Protein AF-A0A5N5ZFR2-F1 (afdb_monomer_lite)

Radius of gyration: 25.5 Å; chains: 1; bounding box: 55×100×49 Å

Structure (mmCIF, N/CA/C/O backbone):
data_AF-A0A5N5ZFR2-F1
#
_entry.id   AF-A0A5N5ZFR2-F1
#
loop_
_atom_site.group_PDB
_atom_site.id
_atom_site.type_symbol
_atom_site.label_atom_id
_atom_site.label_alt_id
_atom_site.label_comp_id
_atom_site.label_asym_id
_atom_site.label_entity_id
_atom_site.label_seq_id
_atom_site.pdbx_PDB_ins_code
_atom_site.Cartn_x
_atom_site.Cartn_y
_atom_site.Cartn_z
_atom_site.occupancy
_atom_site.B_iso_or_equiv
_atom_site.auth_seq_id
_atom_site.auth_comp_id
_atom_site.auth_asym_id
_atom_site.auth_atom_id
_atom_site.pdbx_PDB_model_num
ATOM 1 N N . MET A 1 1 ? -30.807 81.721 33.654 1.00 39.75 1 MET A N 1
ATOM 2 C CA . MET A 1 1 ? -31.546 81.917 32.389 1.00 39.75 1 MET A CA 1
ATOM 3 C C . MET A 1 1 ? -31.704 80.556 31.728 1.00 39.75 1 MET A C 1
ATOM 5 O O . MET A 1 1 ? -30.684 79.922 31.527 1.00 39.75 1 MET A O 1
ATOM 9 N N . LYS A 1 2 ? -32.961 80.138 31.502 1.00 41.59 2 LYS A N 1
ATOM 10 C CA . LYS A 1 2 ? -33.479 79.081 30.596 1.00 41.59 2 LYS A CA 1
ATOM 11 C C . LYS A 1 2 ? -32.685 77.757 30.523 1.00 41.59 2 LYS A C 1
ATOM 13 O O . LYS A 1 2 ? -31.594 77.710 29.984 1.00 41.59 2 LYS A O 1
ATOM 18 N N . GLN A 1 3 ? -33.162 76.686 31.163 1.00 38.97 3 GLN A N 1
ATOM 19 C CA . GLN A 1 3 ? -34.088 75.691 30.576 1.00 38.97 3 GLN A CA 1
ATOM 20 C C . GLN A 1 3 ? -33.637 75.146 29.209 1.00 38.97 3 GLN A C 1
ATOM 22 O O . GLN A 1 3 ? -33.788 75.841 28.211 1.00 38.97 3 GLN A O 1
ATOM 27 N N . LEU A 1 4 ? -33.214 73.875 29.172 1.00 39.84 4 LEU A N 1
ATOM 28 C CA . LEU A 1 4 ? -33.921 72.804 28.449 1.00 39.84 4 LEU A CA 1
ATOM 29 C C . LEU A 1 4 ? -33.392 71.411 28.865 1.00 39.84 4 LEU A C 1
ATOM 31 O O . LEU A 1 4 ? -32.247 71.040 28.641 1.00 39.84 4 LEU A O 1
ATOM 35 N N . ILE A 1 5 ? -34.292 70.708 29.546 1.00 40.72 5 ILE A N 1
ATOM 36 C CA . ILE A 1 5 ? -34.422 69.284 29.914 1.00 40.72 5 ILE A CA 1
ATOM 37 C C . ILE A 1 5 ? -35.219 68.620 28.750 1.00 40.72 5 ILE A C 1
ATOM 39 O O . ILE A 1 5 ? -35.929 69.375 28.079 1.00 40.72 5 ILE A O 1
ATOM 43 N N . PRO A 1 6 ? -35.328 67.285 28.544 1.00 46.06 6 PRO A N 1
ATOM 44 C CA . PRO A 1 6 ? -34.450 66.126 28.779 1.00 46.06 6 PRO A CA 1
ATOM 45 C C . PRO A 1 6 ? -34.445 65.121 27.583 1.00 46.06 6 PRO A C 1
ATOM 47 O O . PRO A 1 6 ? -35.040 65.359 26.541 1.00 46.06 6 PRO A O 1
ATOM 50 N N . PHE A 1 7 ? -33.816 63.957 27.805 1.00 37.16 7 PHE A N 1
ATOM 51 C CA . PHE A 1 7 ? -34.250 62.605 27.397 1.00 37.16 7 PHE A CA 1
ATOM 52 C C . PHE A 1 7 ? -35.015 62.434 26.070 1.00 37.16 7 PHE A C 1
ATOM 54 O O . PHE A 1 7 ? -36.220 62.661 25.993 1.00 37.16 7 PHE A O 1
ATOM 61 N N . LEU A 1 8 ? -34.367 61.754 25.123 1.00 39.09 8 LEU A N 1
ATOM 62 C CA . LEU A 1 8 ? -35.038 60.697 24.370 1.00 39.09 8 LEU A CA 1
ATOM 63 C C . LEU A 1 8 ? -34.083 59.509 24.216 1.00 39.09 8 LEU A C 1
ATOM 65 O O . LEU A 1 8 ? -33.198 59.481 23.367 1.00 39.09 8 LEU A O 1
ATOM 69 N N . VAL A 1 9 ? -34.263 58.542 25.112 1.00 35.06 9 VAL A N 1
ATOM 70 C CA . VAL A 1 9 ? -33.804 57.164 24.951 1.00 35.06 9 VAL A CA 1
ATOM 71 C C . VAL A 1 9 ? -34.711 56.539 23.896 1.00 35.06 9 VAL A C 1
ATOM 73 O O . VAL A 1 9 ? -35.906 56.384 24.141 1.00 35.06 9 VAL A O 1
ATOM 76 N N . LEU A 1 10 ? -34.162 56.194 22.731 1.00 42.59 10 LEU A N 1
ATOM 77 C CA . LEU A 1 10 ? -34.839 55.329 21.770 1.00 42.59 10 LEU A CA 1
ATOM 78 C C . LEU A 1 10 ? -34.106 53.986 21.735 1.00 42.59 10 LEU A C 1
ATOM 80 O O . LEU A 1 10 ? -33.015 53.856 21.183 1.00 42.59 10 LEU A O 1
ATOM 84 N N . LEU A 1 11 ? -34.725 53.005 22.388 1.00 37.41 11 LEU A N 1
ATOM 85 C CA . LEU A 1 11 ? -34.444 51.587 22.236 1.00 37.41 11 LEU A CA 1
ATOM 86 C C . LEU A 1 11 ? -34.668 51.181 20.774 1.00 37.41 11 LEU A C 1
ATOM 88 O O . LEU A 1 11 ? -35.798 51.240 20.294 1.00 37.41 11 LEU A O 1
ATOM 92 N N . PHE A 1 12 ? -33.626 50.691 20.103 1.00 38.62 12 PHE A N 1
ATOM 93 C CA . PHE A 1 12 ? -33.808 49.764 18.990 1.00 38.62 12 PHE A CA 1
ATOM 94 C C . PHE A 1 12 ? -33.751 48.341 19.540 1.00 38.62 12 PHE A C 1
ATOM 96 O O . PHE A 1 12 ? -32.690 47.783 19.816 1.00 38.62 12 PHE A O 1
ATOM 103 N N . LEU A 1 13 ? -34.943 47.794 19.755 1.00 36.00 13 LEU A N 1
ATOM 104 C CA . LEU A 1 13 ? -35.181 46.379 19.971 1.00 36.00 13 LEU A CA 1
ATOM 105 C C . LEU A 1 13 ? -35.129 45.650 18.620 1.00 36.00 13 LEU A C 1
ATOM 107 O O . LEU A 1 13 ? -35.835 46.018 17.691 1.00 36.00 13 LEU A O 1
ATOM 111 N N . ILE A 1 14 ? -34.334 44.579 18.599 1.00 34.97 14 ILE A N 1
ATOM 112 C CA . ILE A 1 14 ? -34.651 43.265 18.021 1.00 34.97 14 ILE A CA 1
ATOM 113 C C . ILE A 1 14 ? -34.935 43.225 16.509 1.00 34.97 14 ILE A C 1
ATOM 115 O O . ILE A 1 14 ? -36.042 43.475 16.051 1.00 34.97 14 ILE A O 1
ATOM 119 N N . SER A 1 15 ? -33.982 42.657 15.768 1.00 36.31 15 SER A N 1
ATOM 120 C CA . SER A 1 15 ? -34.280 41.446 14.994 1.00 36.31 15 SER A CA 1
ATOM 121 C C . SER A 1 15 ? -33.019 40.591 14.873 1.00 36.31 15 SER A C 1
ATOM 123 O O . SER A 1 15 ? -32.127 40.857 14.073 1.00 36.31 15 SER A O 1
ATOM 125 N N . CYS A 1 16 ? -32.930 39.581 15.740 1.00 33.75 16 CYS A N 1
ATOM 126 C CA . CYS A 1 16 ? -32.126 38.392 15.493 1.00 33.75 16 CYS A CA 1
ATOM 127 C C . CYS A 1 16 ? -32.842 37.593 14.404 1.00 33.75 16 CYS A C 1
ATOM 129 O O . CYS A 1 16 ? -33.776 36.846 14.702 1.00 33.75 16 CYS A O 1
ATOM 131 N N . GLU A 1 17 ? -32.414 37.732 13.154 1.00 37.69 17 GLU A N 1
ATOM 132 C CA . GLU A 1 17 ? -32.786 36.764 12.131 1.00 37.69 17 GLU A CA 1
ATOM 133 C C . GLU A 1 17 ? -31.946 35.498 12.316 1.00 37.69 17 GLU A C 1
ATOM 135 O O . GLU A 1 17 ? -30.781 35.384 11.940 1.00 37.69 17 GLU A O 1
ATOM 140 N N . ASN A 1 18 ? -32.592 34.551 12.992 1.00 36.59 18 ASN A N 1
ATOM 141 C CA . ASN A 1 18 ? -32.222 33.154 13.113 1.00 36.59 18 ASN A CA 1
ATOM 142 C C . ASN A 1 18 ? -32.114 32.495 11.728 1.00 36.59 18 ASN A C 1
ATOM 144 O O . ASN A 1 18 ? -33.063 31.862 11.268 1.00 36.59 18 ASN A O 1
ATOM 148 N N . THR A 1 19 ? -30.937 32.490 11.109 1.00 38.38 19 THR A N 1
ATOM 149 C CA . THR A 1 19 ? -30.573 31.381 10.215 1.00 38.38 19 THR A CA 1
ATOM 150 C C . THR A 1 19 ? -30.066 30.218 11.057 1.00 38.38 19 THR A C 1
ATOM 152 O O . THR A 1 19 ? -28.867 29.966 11.171 1.00 38.38 19 THR A O 1
ATOM 155 N N . LYS A 1 20 ? -31.014 29.484 11.653 1.00 36.62 20 LYS A N 1
ATOM 156 C CA . LYS A 1 20 ? -30.802 28.085 12.028 1.00 36.62 20 LYS A CA 1
ATOM 157 C C . LYS A 1 20 ? -30.572 27.311 10.730 1.00 36.62 20 LYS A C 1
ATOM 159 O O . LYS A 1 20 ? -31.523 26.883 10.088 1.00 36.62 20 LYS A O 1
ATOM 164 N N . LYS A 1 21 ? -29.312 27.150 10.322 1.00 39.41 21 LYS A N 1
ATOM 165 C CA . LYS A 1 21 ? -28.960 26.038 9.439 1.00 39.41 21 LYS A CA 1
ATOM 166 C C . LYS A 1 21 ? -29.181 24.775 10.253 1.00 39.41 21 LYS A C 1
ATOM 168 O O . LYS A 1 21 ? -28.517 24.564 11.265 1.00 39.41 21 LYS A O 1
ATOM 173 N N . GLU A 1 22 ? -30.175 24.005 9.836 1.00 36.38 22 GLU A N 1
ATOM 174 C CA . GLU A 1 22 ? -30.432 22.657 10.310 1.00 36.38 22 GLU A CA 1
ATOM 175 C C . GLU A 1 22 ? -29.122 21.870 10.261 1.00 36.38 22 GLU A C 1
ATOM 177 O O . GLU A 1 22 ? -28.617 21.506 9.198 1.00 36.38 22 GLU A O 1
ATOM 182 N N . ALA A 1 23 ? -28.549 21.634 11.439 1.00 35.41 23 ALA A N 1
ATOM 183 C CA .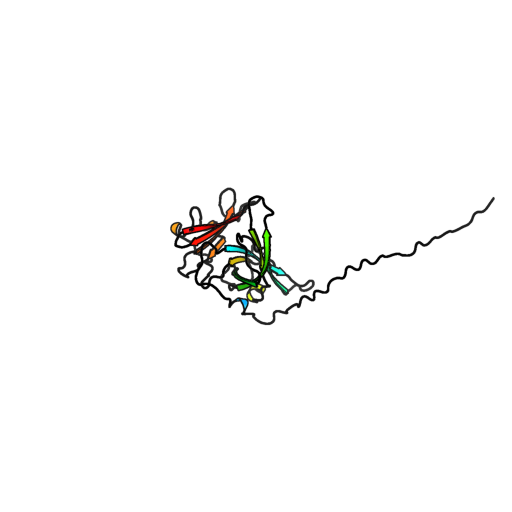 ALA A 1 23 ? -27.624 20.543 11.629 1.00 35.41 23 ALA A CA 1
ATOM 184 C C . ALA A 1 23 ? -28.429 19.275 11.346 1.00 35.41 23 ALA A C 1
ATOM 186 O O . ALA A 1 23 ? -29.216 18.817 12.176 1.00 35.41 23 ALA A O 1
ATOM 187 N N . SER A 1 24 ? -28.290 18.758 10.127 1.00 36.81 24 SER A N 1
ATOM 188 C CA . SER A 1 24 ? -28.689 17.403 9.787 1.00 36.81 24 SER A CA 1
ATOM 189 C C . SER A 1 24 ? -28.050 16.486 10.825 1.00 36.81 24 SER A C 1
ATOM 191 O O . SER A 1 24 ? -26.845 16.235 10.774 1.00 36.81 24 SER A O 1
ATOM 193 N N . ASN A 1 25 ? -28.863 16.008 11.768 1.00 36.66 25 ASN A N 1
ATOM 194 C CA . ASN A 1 25 ? -28.533 14.937 12.695 1.00 36.66 25 ASN A CA 1
ATOM 195 C C . ASN A 1 25 ? -28.280 13.662 11.885 1.00 36.66 25 ASN A C 1
ATOM 197 O O . ASN A 1 25 ? -29.118 12.764 11.812 1.00 36.66 25 ASN A O 1
ATOM 201 N N . ARG A 1 26 ? -27.105 13.573 11.258 1.00 35.81 26 ARG A N 1
ATOM 202 C CA . ARG A 1 26 ? -26.544 12.300 10.839 1.00 35.81 26 ARG A CA 1
ATOM 203 C C . ARG A 1 26 ? -26.062 11.654 12.125 1.00 35.81 26 ARG A C 1
ATOM 205 O O . ARG A 1 26 ? -24.969 11.927 12.607 1.00 35.81 26 ARG A O 1
ATOM 212 N N . LYS A 1 27 ? -26.945 10.859 12.721 1.00 29.27 27 LYS A N 1
ATOM 213 C CA . LYS A 1 27 ? -26.597 9.901 13.759 1.00 29.27 27 LYS A CA 1
ATOM 214 C C . LYS A 1 27 ? -25.566 8.960 13.127 1.00 29.27 27 LYS A C 1
ATOM 216 O O . LYS A 1 27 ? -25.941 8.028 12.425 1.00 29.27 27 LYS A O 1
ATOM 221 N N . LEU A 1 28 ? -24.278 9.282 13.264 1.00 36.62 28 LEU A N 1
ATOM 222 C CA . LEU A 1 28 ? -23.225 8.296 13.072 1.00 36.62 28 LEU A CA 1
ATOM 223 C C . LEU A 1 28 ? -23.478 7.258 14.157 1.00 36.62 28 LEU A C 1
ATOM 225 O O . LEU A 1 28 ? -23.408 7.563 15.346 1.00 36.62 28 LEU A O 1
ATOM 229 N N . GLU A 1 29 ? -23.884 6.064 13.749 1.00 38.03 29 GLU A N 1
ATOM 230 C CA . GLU A 1 29 ? -23.890 4.924 14.647 1.00 38.03 29 GLU A CA 1
ATOM 231 C C . GLU A 1 29 ? -22.440 4.656 15.038 1.00 38.03 29 GLU A C 1
ATOM 233 O O . GLU A 1 29 ? -21.654 4.099 14.275 1.00 38.03 29 GLU A O 1
ATOM 238 N N . THR A 1 30 ? -22.068 5.131 16.225 1.00 42.00 30 THR A N 1
ATOM 239 C CA . THR A 1 30 ? -20.811 4.798 16.881 1.00 42.00 30 THR A CA 1
ATOM 240 C C . THR A 1 30 ? -20.881 3.324 17.277 1.00 42.00 30 THR A C 1
ATOM 242 O O . THR A 1 30 ? -21.275 2.978 18.393 1.00 42.00 30 THR A O 1
ATOM 245 N N . GLU A 1 31 ? -20.562 2.427 16.342 1.00 47.94 31 GLU A N 1
ATOM 246 C CA . GLU A 1 31 ? -20.362 1.013 16.647 1.00 47.94 31 GLU A CA 1
ATOM 247 C C . GLU A 1 31 ? -19.190 0.899 17.625 1.00 47.94 31 GLU A C 1
ATOM 249 O O . GLU A 1 31 ? -18.020 1.053 17.280 1.00 47.94 31 GLU A O 1
ATOM 254 N N . THR A 1 32 ? -19.512 0.647 18.892 1.00 42.31 32 THR A N 1
ATOM 255 C CA . THR A 1 32 ? -18.510 0.338 19.908 1.00 42.31 32 THR A CA 1
ATOM 256 C C . THR A 1 32 ? -17.904 -1.023 19.564 1.00 42.31 32 THR A C 1
ATOM 258 O O . THR A 1 32 ? -18.557 -2.052 19.737 1.00 42.31 32 THR A O 1
ATOM 261 N N . ILE A 1 33 ? -16.663 -1.038 19.072 1.00 49.84 33 ILE A N 1
ATOM 262 C CA . ILE A 1 33 ? -15.940 -2.253 18.665 1.00 49.84 33 ILE A CA 1
ATOM 263 C C . ILE A 1 33 ? -15.657 -3.119 19.909 1.00 49.84 33 ILE A C 1
ATOM 265 O O . ILE A 1 33 ? -14.622 -2.993 20.562 1.00 49.84 33 ILE A O 1
ATOM 269 N N . LYS A 1 34 ? -16.603 -3.990 20.286 1.00 45.31 34 LYS A N 1
ATOM 270 C CA . LYS A 1 34 ? -16.444 -4.979 21.373 1.00 45.31 34 LYS A CA 1
ATOM 271 C C . LYS A 1 34 ? -16.146 -6.396 20.879 1.00 45.31 34 LYS A C 1
ATOM 273 O O . LYS A 1 34 ? -15.799 -7.251 21.691 1.00 45.31 34 LYS A O 1
ATOM 278 N N . THR A 1 35 ? -16.197 -6.636 19.574 1.00 41.31 35 THR A N 1
ATOM 279 C CA . THR A 1 35 ? -15.999 -7.958 18.967 1.00 41.31 35 THR A CA 1
ATOM 280 C C . THR A 1 35 ? -14.810 -7.907 18.011 1.00 41.31 35 THR A C 1
ATOM 282 O O . THR A 1 35 ? -14.639 -6.920 17.300 1.00 41.31 35 THR A O 1
ATOM 285 N N . ILE A 1 36 ? -13.961 -8.941 18.011 1.00 51.78 36 ILE A N 1
ATOM 286 C CA . ILE A 1 36 ? -12.897 -9.089 17.007 1.00 51.78 36 ILE A CA 1
ATOM 287 C C . ILE A 1 36 ? -13.599 -9.380 15.682 1.00 51.78 36 ILE A C 1
ATOM 289 O O . ILE A 1 36 ? -14.073 -10.493 15.470 1.00 51.78 36 ILE A O 1
ATOM 293 N N . ASP A 1 37 ? -13.724 -8.364 14.835 1.00 58.16 37 ASP A N 1
ATOM 294 C CA . ASP A 1 37 ? -14.302 -8.518 13.508 1.00 58.16 37 ASP A CA 1
ATOM 295 C C . ASP A 1 37 ? -13.280 -9.194 12.582 1.00 58.16 37 ASP A C 1
ATOM 297 O O . ASP A 1 37 ? -12.266 -8.601 12.204 1.00 58.16 37 ASP A O 1
ATOM 301 N N . THR A 1 38 ? -13.521 -10.469 12.275 1.00 63.88 38 THR A N 1
ATOM 302 C CA . THR A 1 38 ? -12.713 -11.282 11.354 1.00 63.88 38 THR A CA 1
ATOM 303 C C . THR A 1 38 ? -13.232 -11.230 9.916 1.00 63.88 38 THR A C 1
ATOM 305 O O . THR A 1 38 ? -12.660 -11.871 9.035 1.00 63.88 38 THR A O 1
ATOM 308 N N . THR A 1 39 ? -14.307 -10.486 9.635 1.00 75.44 39 THR A N 1
ATOM 309 C CA . THR A 1 39 ? -14.859 -10.400 8.273 1.00 75.44 39 THR A CA 1
ATOM 310 C C . THR A 1 39 ? -13.882 -9.709 7.330 1.00 75.44 39 THR A C 1
ATOM 312 O O . THR A 1 39 ? -13.666 -10.173 6.217 1.00 75.44 39 THR A O 1
ATOM 315 N N . GLN A 1 40 ? -13.173 -8.690 7.821 1.00 85.25 40 GLN A N 1
ATOM 316 C CA . GLN A 1 40 ? -12.172 -7.962 7.042 1.00 85.25 40 GLN A CA 1
ATOM 317 C C . GLN A 1 40 ? -10.914 -8.786 6.741 1.00 85.25 40 GLN A C 1
ATOM 319 O O . GLN A 1 40 ? -10.131 -8.375 5.903 1.00 85.25 40 GLN A O 1
ATOM 324 N N . THR A 1 41 ? -10.697 -9.946 7.367 1.00 85.62 41 THR A N 1
ATOM 325 C CA . THR A 1 41 ? -9.575 -10.841 7.016 1.00 85.62 41 THR A CA 1
ATOM 326 C C . THR A 1 41 ? -9.981 -11.965 6.062 1.00 85.62 41 THR A C 1
ATOM 328 O O . THR A 1 41 ? -9.140 -12.775 5.697 1.00 85.62 41 THR A O 1
ATOM 331 N N . ASN A 1 42 ? -11.260 -12.047 5.680 1.00 86.44 42 ASN A N 1
ATOM 332 C CA . ASN A 1 42 ? -11.795 -13.079 4.794 1.00 86.44 42 ASN A CA 1
ATOM 333 C C . ASN A 1 42 ? -12.563 -12.411 3.648 1.00 86.44 42 ASN A C 1
ATOM 335 O O . ASN A 1 42 ? -13.765 -12.169 3.748 1.00 86.44 42 ASN A O 1
ATOM 339 N N . PHE A 1 43 ? -11.863 -12.098 2.562 1.00 88.25 43 PHE A N 1
ATOM 340 C CA . PHE A 1 43 ? -12.420 -11.411 1.399 1.00 88.25 43 PHE A CA 1
ATOM 341 C C . PHE A 1 43 ? -12.126 -12.179 0.111 1.00 88.25 43 PHE A C 1
ATOM 343 O O . PHE A 1 43 ? -11.189 -12.971 0.045 1.00 88.25 43 PHE A O 1
ATOM 350 N N . ALA A 1 44 ? -12.951 -11.948 -0.912 1.00 84.69 44 ALA A N 1
ATOM 351 C CA . ALA A 1 44 ? -12.728 -12.528 -2.227 1.00 84.69 44 ALA A CA 1
ATOM 352 C C . ALA A 1 44 ? -11.464 -11.930 -2.854 1.00 84.69 44 ALA A C 1
ATOM 354 O O . ALA A 1 44 ? -11.293 -10.710 -2.875 1.00 84.69 44 ALA A O 1
ATOM 355 N N . ALA A 1 45 ? -10.611 -12.797 -3.381 1.00 87.56 45 ALA A N 1
ATOM 356 C CA . ALA A 1 45 ? -9.381 -12.428 -4.054 1.00 87.56 45 ALA A CA 1
ATOM 357 C C . ALA A 1 45 ? -9.203 -13.278 -5.316 1.00 87.56 45 ALA A C 1
ATOM 359 O O . ALA A 1 45 ? -9.856 -14.308 -5.492 1.00 87.56 45 ALA A O 1
ATOM 360 N N . THR A 1 46 ? -8.355 -12.808 -6.222 1.00 86.81 46 THR A N 1
ATOM 361 C CA . THR A 1 46 ? -8.050 -13.487 -7.482 1.00 86.81 46 THR A CA 1
ATOM 362 C C . THR A 1 46 ? -6.693 -14.180 -7.399 1.00 86.81 46 THR A C 1
ATOM 364 O O . THR A 1 46 ? -5.790 -13.715 -6.709 1.00 86.81 46 THR A O 1
ATOM 367 N N . ASN A 1 47 ? -6.530 -15.281 -8.132 1.00 84.56 47 ASN A N 1
ATOM 368 C CA . ASN A 1 47 ? -5.263 -16.021 -8.205 1.00 84.56 47 ASN A CA 1
ATOM 369 C C . ASN A 1 47 ? -4.273 -15.439 -9.226 1.00 84.56 47 ASN A C 1
ATOM 371 O O . ASN A 1 47 ? -3.282 -16.077 -9.564 1.00 84.56 47 ASN A O 1
ATOM 375 N N . THR A 1 48 ? -4.565 -14.266 -9.786 1.00 88.75 48 THR A N 1
ATOM 376 C CA . THR A 1 48 ? -3.797 -13.691 -10.891 1.00 88.75 48 THR A CA 1
ATOM 377 C C . THR A 1 48 ? -3.710 -12.186 -10.741 1.00 88.75 48 THR A C 1
ATOM 379 O O . THR A 1 48 ? -4.717 -11.538 -10.466 1.00 88.75 48 THR A O 1
ATOM 382 N N . TRP A 1 49 ? -2.554 -11.623 -11.052 1.00 94.44 49 TRP A N 1
ATOM 383 C CA . TRP A 1 49 ? -2.377 -10.195 -11.279 1.00 94.44 49 TRP A CA 1
ATOM 384 C C . TRP A 1 49 ? -1.950 -9.965 -12.732 1.00 94.44 49 TRP A C 1
ATOM 386 O O . TRP A 1 49 ? -1.544 -10.887 -13.438 1.00 94.44 49 TRP A O 1
ATOM 396 N N . ASN A 1 50 ? -2.109 -8.742 -13.225 1.00 94.25 50 ASN A N 1
ATOM 397 C CA . ASN A 1 50 ? -1.716 -8.377 -14.586 1.00 94.25 50 ASN A CA 1
ATOM 398 C C . ASN A 1 50 ? -1.488 -6.860 -14.675 1.00 94.25 50 ASN A C 1
ATOM 400 O O . ASN A 1 50 ? -1.625 -6.151 -13.687 1.00 94.25 50 ASN A O 1
ATOM 404 N N . ALA A 1 51 ? -1.217 -6.322 -15.866 1.00 91.25 51 ALA A N 1
ATOM 405 C CA . ALA A 1 51 ? -0.991 -4.882 -16.069 1.00 91.25 51 ALA A CA 1
ATOM 406 C C . ALA A 1 51 ? -2.200 -3.966 -15.724 1.00 91.25 51 ALA A C 1
ATOM 408 O O . ALA A 1 51 ? -2.124 -2.738 -15.838 1.00 91.25 51 ALA A O 1
ATOM 409 N N . SER A 1 52 ? -3.355 -4.532 -15.360 1.00 91.50 52 SER A N 1
ATOM 410 C CA . SER A 1 52 ? -4.492 -3.802 -14.789 1.00 91.50 52 SER A CA 1
ATOM 411 C C . SER A 1 52 ? -4.514 -3.738 -13.271 1.00 91.50 52 SER A C 1
ATOM 413 O O . SER A 1 52 ? -5.193 -2.858 -12.746 1.00 91.50 52 SER A O 1
ATOM 415 N N . THR A 1 53 ? -3.720 -4.565 -12.593 1.00 94.38 53 THR A N 1
ATOM 416 C CA . THR A 1 53 ? -3.486 -4.443 -11.159 1.00 94.38 53 THR A CA 1
ATOM 417 C C . THR A 1 53 ? -2.849 -3.089 -10.866 1.00 94.38 53 THR A C 1
ATOM 419 O O . THR A 1 53 ? -1.891 -2.666 -11.513 1.00 94.38 53 THR A O 1
ATOM 422 N N . THR A 1 54 ? -3.416 -2.393 -9.895 1.00 94.38 54 THR A N 1
ATOM 423 C CA . THR A 1 54 ? -2.991 -1.076 -9.444 1.00 94.38 54 THR A CA 1
ATOM 424 C C . THR A 1 54 ? -2.755 -1.125 -7.945 1.00 94.38 54 THR A C 1
ATOM 426 O O . THR A 1 54 ? -3.408 -1.875 -7.215 1.00 94.38 54 THR A O 1
ATOM 429 N N . ILE A 1 55 ? -1.756 -0.369 -7.509 1.00 96.06 55 ILE A N 1
ATOM 430 C CA . ILE A 1 55 ? -1.312 -0.336 -6.127 1.00 96.06 55 ILE A CA 1
ATOM 431 C C . ILE A 1 55 ? -1.255 1.126 -5.729 1.00 96.06 55 ILE A C 1
ATOM 433 O O . ILE A 1 55 ? -0.546 1.915 -6.352 1.00 96.06 55 ILE A O 1
ATOM 437 N N . GLY A 1 56 ? -2.039 1.466 -4.720 1.00 95.25 56 GLY A N 1
ATOM 438 C CA . GLY A 1 56 ? -1.991 2.752 -4.062 1.00 95.25 56 GLY A CA 1
ATOM 439 C C . GLY A 1 56 ? -1.249 2.691 -2.737 1.00 95.25 56 GLY A C 1
ATOM 440 O O . GLY A 1 56 ? -0.996 1.623 -2.176 1.00 95.25 56 GLY A O 1
ATOM 441 N N . GLU A 1 57 ? -0.951 3.867 -2.218 1.00 96.00 57 GLU A N 1
ATOM 442 C CA . GLU A 1 57 ? -0.396 4.074 -0.888 1.00 96.00 57 GLU A CA 1
ATOM 443 C C . GLU A 1 57 ? -1.456 4.705 0.003 1.00 96.00 57 GLU A C 1
ATOM 445 O O . GLU A 1 57 ? -2.302 5.461 -0.470 1.00 96.00 57 GLU A O 1
ATOM 450 N N . ALA A 1 58 ? -1.427 4.377 1.289 1.00 97.56 58 ALA A N 1
ATOM 451 C CA . ALA A 1 58 ? -2.314 4.950 2.287 1.00 97.56 58 ALA A CA 1
ATOM 452 C C . ALA A 1 58 ? -1.634 4.971 3.659 1.00 97.56 58 ALA A C 1
ATOM 454 O O . ALA A 1 58 ? -0.582 4.369 3.871 1.00 97.56 58 ALA A O 1
ATOM 455 N N . THR A 1 59 ? -2.273 5.611 4.630 1.00 97.38 59 THR A N 1
ATOM 456 C CA . THR A 1 59 ? -1.809 5.626 6.020 1.00 97.38 59 THR A CA 1
ATOM 457 C C . THR A 1 59 ? -2.963 5.277 6.949 1.00 97.38 59 THR A C 1
ATOM 459 O O . THR A 1 59 ? -4.112 5.646 6.702 1.00 97.38 59 THR A O 1
ATOM 462 N N . VAL A 1 60 ? -2.681 4.567 8.043 1.00 97.94 60 VAL A N 1
ATOM 463 C CA . VAL A 1 60 ? -3.672 4.401 9.115 1.00 97.94 60 VAL A CA 1
ATOM 464 C C . VAL A 1 60 ? -3.849 5.731 9.838 1.00 97.94 60 VAL A C 1
ATOM 466 O O . VAL A 1 60 ? -2.877 6.263 10.357 1.00 97.94 60 VAL A O 1
ATOM 469 N N . LEU A 1 61 ? -5.083 6.219 9.941 1.00 97.31 61 LEU A N 1
ATOM 470 C CA . LEU A 1 61 ? -5.479 7.280 10.863 1.00 97.31 61 LEU A CA 1
ATOM 471 C C . LEU A 1 61 ? -6.286 6.678 12.010 1.00 97.31 61 LEU A C 1
ATOM 473 O O . LEU A 1 61 ? -7.255 5.949 11.781 1.00 97.31 61 LEU A O 1
ATOM 477 N N . ARG A 1 62 ? -5.920 7.032 13.241 1.00 95.00 62 ARG A N 1
ATOM 478 C CA . ARG A 1 62 ? -6.724 6.780 14.436 1.00 95.00 62 ARG A CA 1
ATOM 479 C C . ARG A 1 62 ? -7.228 8.085 15.025 1.00 95.00 62 ARG A C 1
ATOM 481 O O . ARG A 1 62 ? -6.460 9.017 15.250 1.00 95.00 62 ARG A O 1
ATOM 488 N N . THR A 1 63 ? -8.511 8.123 15.348 1.00 92.75 63 THR A N 1
ATOM 489 C CA . THR A 1 63 ? -9.154 9.279 15.977 1.00 92.75 63 THR A CA 1
ATOM 490 C C . THR A 1 63 ? -9.699 8.877 17.342 1.00 92.75 63 THR A C 1
ATOM 492 O O . THR A 1 63 ? -10.239 7.780 17.512 1.00 92.75 63 THR A O 1
ATOM 495 N N . LYS A 1 64 ? -9.506 9.748 18.335 1.00 88.75 64 LYS A N 1
ATOM 496 C CA . LYS A 1 64 ? -10.109 9.630 19.669 1.00 88.75 64 LYS A CA 1
ATOM 497 C C . LYS A 1 64 ? -11.414 10.414 19.699 1.00 88.75 64 LYS A C 1
ATOM 499 O O . LYS A 1 64 ? -11.558 11.404 18.986 1.00 88.75 64 LYS A O 1
ATOM 504 N N . GLU A 1 65 ? -12.341 10.002 20.553 1.00 79.44 65 GLU A N 1
ATOM 505 C CA . GLU A 1 65 ? -13.471 10.862 20.896 1.00 79.44 65 GLU A CA 1
ATOM 506 C C . GLU A 1 65 ? -12.948 12.119 21.587 1.00 79.44 65 GLU A C 1
ATOM 508 O O . GLU A 1 65 ? -12.044 12.040 22.427 1.00 79.44 65 GLU A O 1
ATOM 513 N N . THR A 1 66 ? -13.526 13.271 21.255 1.00 65.25 66 THR A N 1
ATOM 514 C CA . THR A 1 66 ? -13.378 14.483 22.057 1.00 65.25 66 THR A CA 1
ATOM 515 C C . THR A 1 66 ? -13.756 14.100 23.492 1.00 65.25 66 THR A C 1
ATOM 517 O O . THR A 1 66 ? -14.852 13.600 23.706 1.00 65.25 66 THR A O 1
ATOM 520 N N . ASP A 1 67 ? -12.822 14.234 24.437 1.00 64.94 67 ASP A N 1
ATOM 521 C CA . ASP A 1 67 ? -12.931 13.882 25.870 1.00 64.94 67 ASP A CA 1
ATOM 522 C C . ASP A 1 67 ? -12.451 12.476 26.304 1.00 64.94 67 ASP A C 1
ATOM 524 O O . ASP A 1 67 ? -12.297 12.236 27.504 1.00 64.94 67 ASP A O 1
ATOM 528 N N . SER A 1 68 ? -12.099 11.565 25.385 1.00 60.72 68 SER A N 1
ATOM 529 C CA . SER A 1 68 ? -11.493 10.263 25.728 1.00 60.72 68 SER A CA 1
ATOM 530 C C . SER A 1 68 ? -9.995 10.249 25.425 1.00 60.72 68 SER A C 1
ATOM 532 O O . SER A 1 68 ? -9.570 10.215 24.272 1.00 60.72 68 SER A O 1
ATOM 534 N N . SER A 1 69 ? -9.148 10.250 26.458 1.00 64.50 69 SER A N 1
ATOM 535 C CA . SER A 1 69 ? -7.689 10.289 26.269 1.00 64.50 69 SER A CA 1
ATOM 536 C C . SER A 1 69 ? -7.061 8.931 25.931 1.00 64.50 69 SER A C 1
ATOM 538 O O . SER A 1 69 ? -5.919 8.892 25.461 1.00 64.50 69 SER A O 1
ATOM 540 N N . THR A 1 70 ? -7.782 7.821 26.126 1.00 67.81 70 THR A N 1
ATOM 541 C CA . THR A 1 70 ? -7.180 6.475 26.164 1.00 67.81 70 THR A CA 1
ATOM 542 C C . THR A 1 70 ? -7.667 5.502 25.096 1.00 67.81 70 THR A C 1
ATOM 544 O O . THR A 1 70 ? -6.996 4.496 24.879 1.00 67.81 70 THR A O 1
ATOM 547 N N . THR A 1 71 ? -8.793 5.760 24.419 1.00 78.00 71 THR A N 1
ATOM 548 C CA . THR A 1 71 ? -9.390 4.785 23.486 1.00 78.00 71 THR A CA 1
ATOM 549 C C . THR A 1 71 ? -9.626 5.392 22.107 1.00 78.00 71 THR A C 1
ATOM 551 O O . THR A 1 71 ? -10.255 6.441 21.985 1.00 78.00 71 THR A O 1
ATOM 554 N N . TRP A 1 72 ? -9.141 4.711 21.066 1.00 87.50 72 TRP A N 1
ATOM 555 C CA . TRP A 1 72 ? -9.447 5.042 19.673 1.00 87.50 72 TRP A CA 1
ATOM 556 C C . TRP A 1 72 ? -10.898 4.689 19.361 1.00 87.50 72 TRP A C 1
ATOM 558 O O . TRP A 1 72 ? -11.325 3.561 19.608 1.00 87.50 72 TRP A O 1
ATOM 568 N N . THR A 1 73 ? -11.645 5.639 18.812 1.00 85.31 73 THR A N 1
ATOM 569 C CA . THR A 1 73 ? -13.053 5.456 18.438 1.00 85.31 73 THR A CA 1
ATOM 570 C C . THR A 1 73 ? -13.240 5.199 16.954 1.00 85.31 73 THR A C 1
ATOM 572 O O . THR A 1 73 ? -14.222 4.574 16.566 1.00 85.31 73 THR A O 1
ATOM 575 N N . GLN A 1 74 ? -12.288 5.631 16.129 1.00 91.56 74 GLN A N 1
ATOM 576 C CA . GLN A 1 74 ? -12.329 5.444 14.687 1.00 91.56 74 GLN A CA 1
ATOM 577 C C . GLN A 1 74 ? -10.936 5.117 14.159 1.00 91.56 74 GLN A C 1
ATOM 579 O O . GLN A 1 74 ? -9.947 5.728 14.567 1.00 91.56 74 GLN A O 1
ATOM 584 N N . ILE A 1 75 ? -10.870 4.138 13.258 1.00 95.38 75 ILE A N 1
ATOM 585 C CA . ILE A 1 75 ? -9.646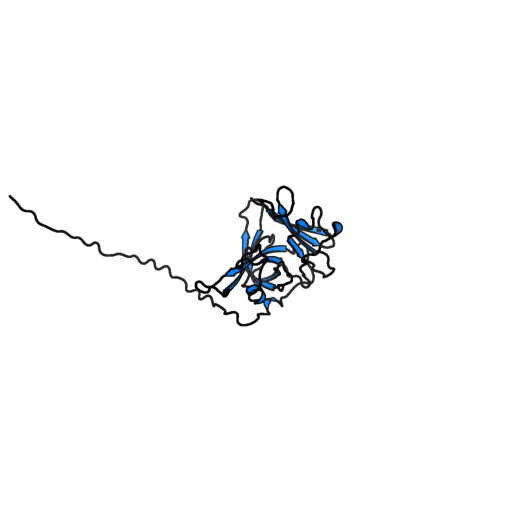 3.731 12.568 1.00 95.38 75 ILE A CA 1
ATOM 586 C C . ILE A 1 75 ? -9.962 3.662 11.082 1.00 95.38 75 ILE A C 1
ATOM 588 O O . ILE A 1 75 ? -10.959 3.060 10.679 1.00 95.38 75 ILE A O 1
ATOM 592 N N . GLN A 1 76 ? -9.135 4.301 10.266 1.00 96.94 76 GLN A N 1
ATOM 593 C CA . GLN A 1 76 ? -9.343 4.407 8.826 1.00 96.94 76 GLN A CA 1
ATOM 594 C C . GLN A 1 76 ? -8.028 4.227 8.083 1.00 96.94 76 GLN A C 1
ATOM 596 O O . GLN A 1 76 ? -6.978 4.625 8.579 1.00 96.94 76 GLN A O 1
ATOM 601 N N . ALA A 1 77 ? -8.102 3.675 6.876 1.00 97.31 77 ALA A N 1
ATOM 602 C CA . ALA A 1 77 ? -7.086 3.913 5.863 1.00 97.31 77 ALA A CA 1
ATOM 603 C C . ALA A 1 77 ? -7.431 5.241 5.175 1.00 97.31 77 ALA A C 1
ATOM 605 O O . ALA A 1 77 ? -8.501 5.369 4.579 1.00 97.31 77 ALA A O 1
ATOM 606 N N . VAL A 1 78 ? -6.566 6.240 5.320 1.00 96.50 78 VAL A N 1
ATOM 607 C CA . VAL A 1 78 ? -6.735 7.577 4.736 1.00 96.50 78 VAL A CA 1
ATOM 608 C C . VAL A 1 78 ? -5.641 7.856 3.721 1.00 96.50 78 VAL A C 1
ATOM 610 O O . VAL A 1 78 ? -4.643 7.136 3.678 1.00 96.50 78 VAL A O 1
ATOM 613 N N . ASN A 1 79 ? -5.822 8.925 2.941 1.00 92.38 79 ASN A N 1
ATOM 614 C CA . ASN A 1 79 ? -4.857 9.361 1.933 1.00 92.38 79 ASN A CA 1
ATOM 615 C C . ASN A 1 79 ? -4.538 8.248 0.927 1.00 92.38 79 ASN A C 1
ATOM 617 O O . ASN A 1 79 ? -3.381 8.016 0.601 1.00 92.38 79 ASN A O 1
ATOM 621 N N . VAL A 1 80 ? -5.575 7.520 0.498 1.00 93.38 80 VAL A N 1
ATOM 622 C CA . VAL A 1 80 ? -5.437 6.400 -0.432 1.00 93.38 80 VAL A CA 1
ATOM 623 C C . VAL A 1 80 ? -5.265 6.962 -1.847 1.00 93.38 80 VAL A C 1
ATOM 625 O O . VAL A 1 80 ? -6.241 7.341 -2.505 1.00 93.38 80 VAL A O 1
ATOM 628 N N . PHE A 1 81 ? -4.014 7.049 -2.289 1.00 87.75 81 PHE A N 1
ATOM 629 C CA . PHE A 1 81 ? -3.592 7.684 -3.541 1.00 87.75 81 PHE A CA 1
ATOM 630 C C . PHE A 1 81 ? -2.763 6.720 -4.403 1.00 87.75 81 PHE A C 1
ATOM 632 O O . PHE A 1 81 ? -2.406 5.639 -3.952 1.00 87.75 81 PHE A O 1
ATOM 639 N N . GLY A 1 82 ? -2.446 7.098 -5.647 1.00 81.88 82 GLY A N 1
ATOM 640 C CA . GLY A 1 82 ? -1.594 6.300 -6.552 1.00 81.88 82 GLY A CA 1
ATOM 641 C C . GLY A 1 82 ? -2.346 5.385 -7.526 1.00 81.88 82 GLY A C 1
ATOM 642 O O . GLY A 1 82 ? -1.739 4.755 -8.392 1.00 81.88 82 GLY A O 1
ATOM 643 N N . PHE A 1 83 ? -3.678 5.355 -7.458 1.00 89.69 83 PHE A N 1
ATOM 644 C CA . PHE A 1 83 ? -4.505 4.634 -8.421 1.00 89.69 83 PHE A CA 1
ATOM 645 C C . PHE A 1 83 ? -4.545 5.378 -9.760 1.00 89.69 83 PHE A C 1
ATOM 647 O O . PHE A 1 83 ? -5.121 6.458 -9.852 1.00 89.69 83 PHE A O 1
ATOM 654 N N . LYS A 1 84 ? -3.979 4.792 -10.822 1.00 87.88 84 LYS A N 1
ATOM 655 C CA . LYS A 1 84 ? -4.094 5.306 -12.208 1.00 87.88 84 LYS A CA 1
ATOM 656 C C . LYS A 1 84 ? -5.347 4.808 -12.935 1.00 87.88 84 LYS A C 1
ATOM 658 O O . LYS A 1 84 ? -5.598 5.163 -14.086 1.00 87.88 84 LYS A O 1
ATOM 663 N N . LYS A 1 85 ? -6.128 3.948 -12.282 1.00 88.44 85 LYS A N 1
ATOM 664 C CA . LYS A 1 85 ? -7.357 3.345 -12.804 1.00 88.44 85 LYS A CA 1
ATOM 665 C C . LYS A 1 85 ? -8.474 3.525 -11.789 1.00 88.44 85 LYS A C 1
ATOM 667 O O . LYS A 1 85 ? -8.216 3.533 -10.589 1.00 88.44 85 LYS A O 1
ATOM 672 N N . ASP A 1 86 ? -9.692 3.674 -12.299 1.00 92.31 86 ASP A N 1
ATOM 673 C CA . ASP A 1 86 ? -10.880 3.763 -11.458 1.00 92.31 86 ASP A CA 1
ATOM 674 C C . ASP A 1 86 ? -11.071 2.467 -10.662 1.00 92.31 86 ASP A C 1
ATOM 676 O O . ASP A 1 86 ? -10.797 1.373 -11.165 1.00 92.31 86 ASP A O 1
ATOM 680 N N . VAL A 1 87 ? -11.553 2.604 -9.428 1.00 94.62 87 VAL A N 1
ATOM 681 C CA . VAL A 1 87 ? -11.895 1.483 -8.552 1.00 94.62 87 VAL A CA 1
ATOM 682 C C . VAL A 1 87 ? -13.395 1.569 -8.256 1.00 94.62 87 VAL A C 1
ATOM 684 O O . VAL A 1 87 ? -13.826 2.546 -7.633 1.00 94.62 87 VAL A O 1
ATOM 687 N N . PRO A 1 88 ? -14.209 0.591 -8.694 1.00 96.00 88 PRO A N 1
ATOM 688 C CA . PRO A 1 88 ? -15.658 0.650 -8.552 1.00 96.00 88 PRO A CA 1
ATOM 689 C C . PRO A 1 88 ? -16.133 0.758 -7.099 1.00 96.00 88 PRO A C 1
ATOM 691 O O . PRO A 1 88 ? -15.570 0.171 -6.176 1.00 96.00 88 PRO A O 1
ATOM 694 N N . LEU A 1 89 ? -17.235 1.484 -6.895 1.00 96.94 89 LEU A N 1
ATOM 695 C CA . LEU A 1 89 ? -17.887 1.565 -5.589 1.00 96.94 89 LEU A CA 1
ATOM 696 C C . LEU A 1 89 ? -18.427 0.195 -5.166 1.00 96.94 89 LEU A C 1
ATOM 698 O O . LEU A 1 89 ? -19.106 -0.478 -5.938 1.00 96.94 89 LEU A O 1
ATOM 702 N N . GLY A 1 90 ? -18.203 -0.172 -3.907 1.00 96.19 90 GLY A N 1
ATOM 703 C CA . GLY A 1 90 ? -18.655 -1.440 -3.340 1.00 96.19 90 GLY A CA 1
ATOM 704 C C . GLY A 1 90 ? -17.690 -2.608 -3.542 1.00 96.19 90 GLY A C 1
ATOM 705 O O . GLY A 1 90 ? -17.833 -3.602 -2.822 1.00 96.19 90 GLY A O 1
ATOM 706 N N . ASP A 1 91 ? -16.705 -2.474 -4.434 1.00 96.31 91 ASP A N 1
ATOM 707 C CA . ASP A 1 91 ? -15.637 -3.458 -4.597 1.00 96.31 91 ASP A CA 1
ATOM 708 C C . ASP A 1 91 ? -14.752 -3.518 -3.350 1.00 96.31 91 ASP A C 1
ATOM 710 O O . ASP A 1 91 ? -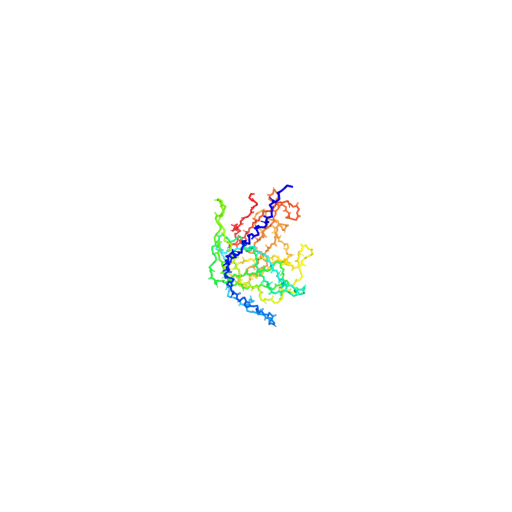14.672 -2.572 -2.562 1.00 96.31 91 ASP A O 1
ATOM 714 N N . ILE A 1 92 ? -14.085 -4.657 -3.169 1.00 96.31 92 ILE A N 1
ATOM 715 C CA . ILE A 1 92 ? -13.116 -4.857 -2.097 1.00 96.31 92 ILE A CA 1
ATOM 716 C C . ILE A 1 92 ? -11.709 -4.609 -2.637 1.00 96.31 92 ILE A C 1
ATOM 718 O O . ILE A 1 92 ? -11.296 -5.226 -3.619 1.00 96.31 92 ILE A O 1
ATOM 722 N N . VAL A 1 93 ? -10.960 -3.746 -1.954 1.00 97.12 93 VAL A N 1
ATOM 723 C CA . VAL A 1 93 ? -9.510 -3.617 -2.132 1.00 97.12 93 VAL A CA 1
ATOM 724 C C . VAL A 1 93 ? -8.782 -4.381 -1.036 1.00 97.12 93 VAL A C 1
ATOM 726 O O . VAL A 1 93 ? -9.279 -4.508 0.087 1.00 97.12 93 VAL A O 1
ATOM 729 N N . GLN A 1 94 ? -7.586 -4.860 -1.350 1.00 97.81 94 GLN A N 1
ATOM 730 C CA . GLN A 1 94 ? -6.709 -5.516 -0.391 1.00 97.81 94 GLN A CA 1
ATOM 731 C C . GLN A 1 94 ? -5.768 -4.484 0.234 1.00 97.81 94 GLN A C 1
ATOM 733 O O . GLN A 1 94 ? -5.021 -3.811 -0.463 1.00 97.81 94 GLN A O 1
ATOM 738 N N . VAL A 1 95 ? -5.798 -4.354 1.554 1.00 98.19 95 VAL A N 1
ATOM 739 C CA . VAL A 1 95 ? -5.020 -3.394 2.338 1.00 98.19 95 VAL A CA 1
ATOM 740 C C . VAL A 1 95 ? -3.922 -4.135 3.087 1.00 98.19 95 VAL A C 1
ATOM 742 O O . VAL A 1 95 ? -4.190 -4.884 4.030 1.00 98.19 95 VAL A O 1
ATOM 745 N N . ILE A 1 96 ? -2.680 -3.909 2.672 1.00 98.31 96 ILE A N 1
ATOM 746 C CA . ILE A 1 96 ? -1.482 -4.536 3.218 1.00 98.31 96 ILE A CA 1
ATOM 747 C C . ILE A 1 96 ? -0.757 -3.535 4.122 1.00 98.31 96 ILE A C 1
ATOM 749 O O . ILE A 1 96 ? -0.229 -2.538 3.630 1.00 98.31 96 ILE A O 1
ATOM 753 N N . PRO A 1 97 ? -0.691 -3.765 5.441 1.00 97.81 97 PRO A N 1
ATOM 754 C CA . PRO A 1 97 ? 0.131 -2.940 6.315 1.00 97.81 97 PRO A CA 1
ATOM 755 C C . PRO A 1 97 ? 1.614 -3.159 6.015 1.00 97.81 97 PRO A C 1
ATOM 757 O O . PRO A 1 97 ? 2.021 -4.302 5.830 1.00 97.81 97 PRO A O 1
ATOM 760 N N . LEU A 1 98 ? 2.444 -2.108 6.062 1.00 97.00 98 LEU A N 1
ATOM 761 C CA . LEU A 1 98 ? 3.913 -2.224 5.975 1.00 97.00 98 LEU A CA 1
ATOM 762 C C . LEU A 1 98 ? 4.537 -2.802 7.266 1.00 97.00 98 LEU A C 1
ATOM 764 O O . LEU A 1 98 ? 5.526 -2.300 7.793 1.00 97.00 98 LEU A O 1
ATOM 768 N N . SER A 1 99 ? 3.915 -3.841 7.827 1.00 96.38 99 SER A N 1
ATOM 769 C CA . SER A 1 99 ? 4.448 -4.675 8.899 1.00 96.38 99 SER A CA 1
ATOM 770 C C . SER A 1 99 ? 3.685 -5.993 8.973 1.00 96.38 99 SER A C 1
ATOM 772 O O . SER A 1 99 ? 2.459 -5.998 9.092 1.00 96.38 99 SER A O 1
ATOM 774 N N . LYS A 1 100 ? 4.404 -7.119 9.049 1.00 95.00 100 LYS A N 1
ATOM 775 C CA . LYS A 1 100 ? 3.816 -8.461 9.225 1.00 95.00 100 LYS A CA 1
ATOM 776 C C . LYS A 1 100 ? 3.115 -8.666 10.570 1.00 95.00 100 LYS A C 1
ATOM 778 O O . LYS A 1 100 ? 2.489 -9.697 10.791 1.00 95.00 100 LYS A O 1
ATOM 783 N N . LYS A 1 101 ? 3.233 -7.713 11.499 1.00 95.50 101 LYS A N 1
ATOM 784 C CA . LYS A 1 101 ? 2.559 -7.755 12.808 1.00 95.50 101 LYS A CA 1
ATOM 785 C C . LYS A 1 101 ? 1.065 -7.445 12.722 1.00 95.50 101 LYS A C 1
ATOM 787 O O . LYS A 1 101 ? 0.350 -7.672 13.697 1.00 95.50 101 LYS A O 1
ATOM 792 N N . LEU A 1 102 ? 0.611 -6.890 11.602 1.00 95.69 102 LEU A N 1
ATOM 793 C CA . LEU A 1 102 ? -0.790 -6.602 11.335 1.00 95.69 102 LEU A CA 1
ATOM 794 C C . LEU A 1 102 ? -1.302 -7.514 10.212 1.00 95.69 102 LEU A C 1
ATOM 796 O O . LEU A 1 102 ? -0.556 -7.800 9.276 1.00 95.69 102 LEU A O 1
ATOM 800 N N . PRO A 1 103 ? -2.557 -7.987 10.296 1.00 96.00 103 PRO A N 1
ATOM 801 C CA . PRO A 1 103 ? -3.143 -8.795 9.237 1.00 96.00 103 PRO A CA 1
ATOM 802 C C . PRO A 1 103 ? -3.472 -7.933 8.015 1.00 96.00 103 PRO A C 1
ATOM 804 O O . PRO A 1 103 ? -3.831 -6.768 8.159 1.00 96.00 103 PRO A O 1
ATOM 807 N N . ILE A 1 104 ? -3.421 -8.534 6.828 1.00 96.94 104 ILE A N 1
ATOM 808 C CA . ILE A 1 104 ? -3.982 -7.941 5.609 1.00 96.94 104 ILE A CA 1
ATOM 809 C C . ILE A 1 104 ? -5.506 -7.872 5.749 1.00 96.94 104 ILE A C 1
ATOM 811 O O . ILE A 1 104 ? -6.129 -8.802 6.271 1.00 96.94 104 ILE A O 1
ATOM 815 N N . LEU A 1 105 ? -6.101 -6.774 5.281 1.00 97.44 105 LEU A N 1
ATOM 816 C CA . LEU A 1 105 ? -7.544 -6.556 5.318 1.00 97.44 105 LEU A CA 1
ATOM 817 C C . LEU A 1 105 ? -8.134 -6.437 3.912 1.00 97.44 105 LEU A C 1
ATOM 819 O O . LEU A 1 105 ? -7.495 -5.910 3.012 1.00 97.44 105 LEU A O 1
ATOM 823 N N . GLY A 1 106 ? -9.378 -6.857 3.742 1.00 97.62 106 GLY A N 1
ATOM 824 C CA . GLY A 1 106 ? -10.233 -6.494 2.624 1.00 97.62 106 GLY A CA 1
ATOM 825 C C . GLY A 1 106 ? -11.164 -5.385 3.078 1.00 97.62 106 GLY A C 1
ATOM 826 O O . GLY A 1 106 ? -11.957 -5.604 3.995 1.00 97.62 106 GLY A O 1
ATOM 827 N N . LEU A 1 107 ? -11.056 -4.207 2.466 1.00 97.44 107 LEU A N 1
ATOM 828 C CA . LEU A 1 107 ? -11.911 -3.063 2.779 1.00 97.44 107 LEU A CA 1
ATOM 829 C C . LEU A 1 107 ? -12.755 -2.686 1.567 1.00 97.44 107 LEU A C 1
ATOM 831 O O . LEU A 1 107 ? -12.256 -2.597 0.445 1.00 97.44 107 LEU A O 1
ATOM 835 N N . LYS A 1 108 ? -14.039 -2.429 1.802 1.00 97.50 108 LYS A N 1
ATOM 836 C CA . LYS A 1 108 ? -14.955 -1.946 0.771 1.00 97.50 108 LYS A CA 1
ATOM 837 C C . LYS A 1 108 ? -14.651 -0.509 0.353 1.00 97.50 108 LYS A C 1
ATOM 839 O O . LYS A 1 108 ? -14.487 0.371 1.201 1.00 97.50 108 LYS A O 1
ATOM 844 N N . VAL A 1 109 ? -14.687 -0.253 -0.951 1.00 97.81 109 VAL A N 1
ATOM 845 C CA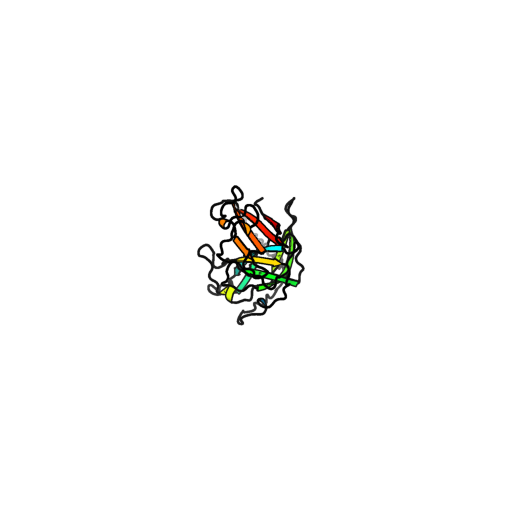 . VAL A 1 109 ? -14.653 1.093 -1.529 1.00 97.81 109 VAL A CA 1
ATOM 846 C C . VAL A 1 109 ? -15.990 1.788 -1.313 1.00 97.81 109 VAL A C 1
ATOM 848 O O . VAL A 1 109 ? -17.046 1.308 -1.728 1.00 97.81 109 VAL A O 1
ATOM 851 N N . THR A 1 110 ? -15.945 2.950 -0.672 1.00 97.81 110 THR A N 1
ATOM 852 C CA . THR A 1 110 ? -17.125 3.761 -0.336 1.00 97.81 110 THR A CA 1
ATOM 853 C C . THR A 1 110 ? -17.250 5.014 -1.193 1.00 97.81 110 THR A C 1
ATOM 855 O O . THR A 1 110 ? -18.358 5.520 -1.380 1.00 97.81 110 THR A O 1
ATOM 858 N N . LYS A 1 111 ? -16.134 5.507 -1.738 1.00 97.38 111 LYS A N 1
ATOM 859 C CA . LYS A 1 111 ? -16.092 6.628 -2.677 1.00 97.38 111 LYS A CA 1
ATOM 860 C C . LYS A 1 111 ? -14.843 6.520 -3.543 1.00 97.38 111 LYS A C 1
ATOM 862 O O . LYS A 1 111 ? -13.780 6.197 -3.027 1.00 97.38 111 LYS A O 1
ATOM 867 N N . THR A 1 112 ? -14.971 6.896 -4.806 1.00 96.62 112 THR A N 1
ATOM 868 C CA . THR A 1 112 ? -13.840 7.084 -5.713 1.00 96.62 112 THR A CA 1
ATOM 869 C C . THR A 1 112 ? -13.986 8.447 -6.371 1.00 96.62 112 THR A C 1
ATOM 871 O O . THR A 1 112 ? -15.075 8.810 -6.820 1.00 96.62 112 THR A O 1
ATOM 874 N N . THR A 1 113 ? -12.922 9.245 -6.358 1.00 95.38 113 THR A N 1
ATOM 875 C CA . THR A 1 113 ? -12.906 10.597 -6.926 1.00 95.38 113 THR A CA 1
ATOM 876 C C . THR A 1 113 ? -11.797 10.666 -7.960 1.00 95.38 113 THR A C 1
ATOM 878 O O . THR A 1 113 ? -10.629 10.517 -7.611 1.00 95.38 113 THR A O 1
ATOM 881 N N . LYS A 1 114 ? -12.154 10.897 -9.225 1.00 94.44 114 LYS A N 1
ATOM 882 C CA . LYS A 1 114 ? -11.167 11.190 -10.265 1.00 94.44 114 LYS A CA 1
ATOM 883 C C . LYS A 1 114 ? -10.506 12.538 -9.965 1.00 94.44 114 LYS A C 1
ATOM 885 O O . LYS A 1 114 ? -11.199 13.507 -9.656 1.00 94.44 114 LYS A O 1
ATOM 890 N N . ARG A 1 115 ? -9.185 12.573 -10.064 1.00 90.94 115 ARG A N 1
ATOM 891 C CA . ARG A 1 115 ? -8.325 13.735 -9.882 1.00 90.94 115 ARG A CA 1
ATOM 892 C C . ARG A 1 115 ? -7.597 13.975 -11.194 1.00 90.94 115 ARG A C 1
ATOM 894 O O . ARG A 1 115 ? -6.820 13.141 -11.646 1.00 90.94 115 ARG A O 1
ATOM 901 N N . ASP A 1 116 ? -7.968 15.065 -11.845 1.00 90.50 116 ASP A N 1
ATOM 902 C CA . ASP A 1 116 ? -7.382 15.595 -13.076 1.00 90.50 116 ASP A CA 1
ATOM 903 C C . ASP A 1 116 ? -7.029 17.081 -12.901 1.00 90.50 116 ASP A C 1
ATOM 905 O O . ASP A 1 116 ? -6.985 17.854 -13.853 1.00 90.50 116 ASP A O 1
ATOM 909 N N . ASP A 1 117 ? -6.781 17.473 -11.648 1.00 84.56 117 ASP A N 1
ATOM 910 C CA . ASP A 1 117 ? -6.402 18.818 -11.230 1.00 84.56 117 ASP A CA 1
ATOM 911 C C . ASP A 1 117 ? -4.931 19.168 -11.531 1.00 84.56 117 ASP A C 1
ATOM 913 O O . ASP A 1 117 ? -4.521 20.303 -11.297 1.00 84.56 117 ASP A O 1
ATOM 917 N N . PHE A 1 118 ? -4.165 18.234 -12.107 1.00 78.38 118 PHE A N 1
ATOM 918 C CA . PHE A 1 118 ? -2.792 18.422 -12.581 1.00 78.38 118 PHE A CA 1
ATOM 919 C C . PHE A 1 118 ? -2.722 18.128 -14.088 1.00 78.38 118 PHE A C 1
ATOM 921 O O . PHE A 1 118 ? -3.233 17.103 -14.533 1.00 78.38 118 PHE A O 1
ATOM 928 N N . GLU A 1 119 ? -2.103 19.027 -14.867 1.00 71.44 119 GLU A N 1
ATOM 929 C CA . GLU A 1 119 ? -2.195 19.055 -16.344 1.00 71.44 119 GLU A CA 1
ATOM 930 C C . GLU A 1 119 ? -1.792 17.739 -17.035 1.00 71.44 119 GLU A C 1
ATOM 932 O O . GLU A 1 119 ? -2.369 17.404 -18.068 1.00 71.44 119 GLU A O 1
ATOM 937 N N . ASP A 1 120 ? -0.888 16.961 -16.432 1.00 72.88 120 ASP A N 1
ATOM 938 C CA . ASP A 1 120 ? -0.332 15.737 -17.021 1.00 72.88 120 ASP A CA 1
ATOM 939 C C . ASP A 1 120 ? -0.527 14.475 -16.161 1.00 72.88 120 ASP A C 1
ATOM 941 O O . ASP A 1 120 ? 0.058 13.433 -16.466 1.00 72.88 120 ASP A O 1
ATOM 945 N N . ASP A 1 121 ? -1.343 14.527 -15.098 1.00 82.81 121 ASP A N 1
ATOM 946 C CA . ASP A 1 121 ? -1.527 13.363 -14.228 1.00 82.81 121 ASP A CA 1
ATOM 947 C C . ASP A 1 121 ? -2.978 13.118 -13.797 1.00 82.81 121 ASP A C 1
ATOM 949 O O . ASP A 1 121 ? -3.552 13.850 -12.989 1.00 82.81 121 ASP A O 1
ATOM 953 N N . ILE A 1 122 ? -3.558 12.029 -14.315 1.00 87.94 122 ILE A N 1
ATOM 954 C CA . ILE A 1 122 ? -4.860 11.526 -13.875 1.00 87.94 122 ILE A CA 1
ATOM 955 C C . ILE A 1 122 ? -4.641 10.431 -12.840 1.00 87.94 122 ILE A C 1
ATOM 957 O O . ILE A 1 122 ? -4.040 9.390 -13.120 1.00 87.94 122 ILE A O 1
ATOM 961 N N . TRP A 1 123 ? -5.238 10.617 -11.670 1.00 90.75 123 TRP A N 1
ATOM 962 C CA . TR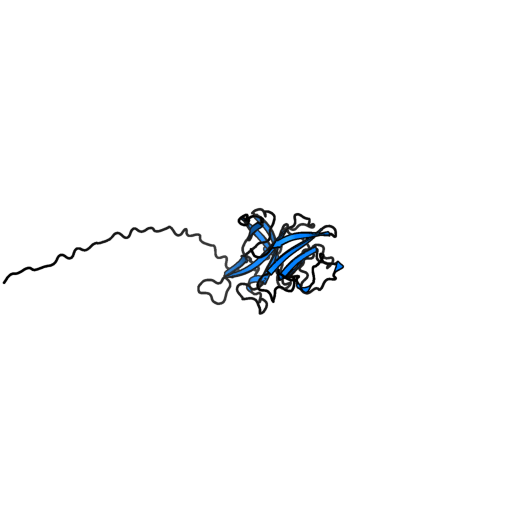P A 1 123 ? -5.258 9.616 -10.615 1.00 90.75 123 TRP A CA 1
ATOM 963 C C . TRP A 1 123 ? -6.622 9.560 -9.921 1.00 90.75 123 TRP A C 1
ATOM 965 O O . TRP A 1 123 ? -7.511 10.373 -10.174 1.00 90.75 123 TRP A O 1
ATOM 975 N N . TYR A 1 124 ? -6.827 8.548 -9.086 1.00 93.12 124 TYR A N 1
ATOM 976 C CA . TYR A 1 124 ? -8.079 8.321 -8.374 1.00 93.12 124 TYR A CA 1
ATOM 977 C C . TYR A 1 124 ? -7.831 8.315 -6.869 1.00 93.12 124 TYR A C 1
ATOM 979 O O . TYR A 1 124 ? -7.005 7.563 -6.352 1.00 93.12 124 TYR A O 1
ATOM 987 N N . GLU A 1 125 ? -8.563 9.171 -6.166 1.00 94.25 125 GLU A N 1
ATOM 988 C CA . GLU A 1 125 ? -8.629 9.186 -4.712 1.00 94.25 125 GLU A CA 1
ATOM 989 C C . GLU A 1 125 ? -9.710 8.208 -4.255 1.00 94.25 125 GLU A C 1
ATOM 991 O O . GLU A 1 125 ? -10.886 8.368 -4.602 1.00 94.25 125 GLU A O 1
ATOM 996 N N . VAL A 1 126 ? -9.323 7.213 -3.462 1.00 96.81 126 VAL A N 1
ATOM 997 C CA . VAL A 1 126 ? -10.224 6.147 -3.009 1.00 96.81 126 VAL A CA 1
ATOM 998 C C . VAL A 1 126 ? -10.524 6.323 -1.521 1.00 96.81 126 VAL A C 1
ATOM 1000 O O . VAL A 1 126 ? -9.652 6.620 -0.716 1.00 96.81 126 VAL A O 1
ATOM 1003 N N . HIS A 1 127 ? -11.781 6.183 -1.114 1.00 97.44 127 HIS A N 1
ATOM 1004 C CA . HIS A 1 127 ? -12.172 6.205 0.296 1.00 97.44 127 HIS A CA 1
ATOM 1005 C C . HIS A 1 127 ? -12.684 4.825 0.669 1.00 97.44 127 HIS A C 1
ATOM 1007 O O . HIS A 1 127 ? -13.572 4.277 0.009 1.00 97.44 127 HIS A O 1
ATOM 1013 N N . LEU A 1 128 ? -12.148 4.277 1.751 1.00 97.62 128 LEU A N 1
ATOM 1014 C CA . LEU A 1 128 ? -12.446 2.926 2.209 1.00 97.62 128 LEU A CA 1
ATOM 1015 C C . LEU A 1 128 ? -13.361 2.955 3.432 1.00 97.62 128 LEU A C 1
ATOM 1017 O O . LEU A 1 128 ? -13.431 3.948 4.161 1.00 97.62 128 LEU A O 1
ATOM 1021 N N . GLU A 1 129 ? -14.074 1.858 3.661 1.00 96.56 129 GLU A N 1
ATOM 1022 C CA . GLU A 1 129 ? -14.784 1.663 4.920 1.00 96.56 129 GLU A CA 1
ATOM 1023 C C . GLU A 1 129 ? -13.819 1.651 6.121 1.00 96.56 129 GLU A C 1
ATOM 1025 O O . GLU A 1 129 ? -12.606 1.475 5.986 1.00 96.56 129 GLU A O 1
ATOM 1030 N N . ALA A 1 130 ? -14.363 1.857 7.321 1.00 96.00 130 ALA A N 1
ATOM 1031 C CA . ALA A 1 130 ? -13.559 1.895 8.536 1.00 96.00 130 ALA A CA 1
ATOM 1032 C C . ALA A 1 130 ? -12.869 0.549 8.815 1.00 96.00 130 ALA A C 1
ATOM 1034 O O . ALA A 1 130 ? -13.426 -0.528 8.588 1.00 96.00 130 ALA A O 1
ATOM 1035 N N . VAL A 1 131 ? -11.674 0.614 9.396 1.00 95.75 131 VAL A N 1
ATOM 1036 C CA . VAL A 1 131 ? -10.960 -0.560 9.896 1.00 95.75 131 VAL A CA 1
ATOM 1037 C C . VAL A 1 131 ? -11.590 -0.982 11.221 1.00 95.75 131 VAL A C 1
ATOM 1039 O O . VAL A 1 131 ? -11.557 -0.244 12.205 1.00 95.75 131 VAL A O 1
ATOM 1042 N N . LYS A 1 132 ? -12.148 -2.191 11.254 1.00 93.38 132 LYS A N 1
ATOM 1043 C CA . LYS A 1 132 ? -12.793 -2.790 12.433 1.00 93.38 132 LYS A CA 1
ATOM 1044 C C . LYS A 1 132 ? -11.888 -3.791 13.153 1.00 93.38 132 LYS A C 1
ATOM 1046 O O . LYS A 1 132 ? -12.167 -4.191 14.284 1.00 93.38 132 LYS A O 1
ATOM 1051 N N . ASN A 1 133 ? -10.776 -4.184 12.530 1.00 91.81 133 ASN A N 1
ATOM 1052 C CA . ASN A 1 133 ? -9.838 -5.130 13.118 1.00 91.81 133 ASN A CA 1
ATOM 1053 C C . ASN A 1 133 ? -9.111 -4.531 14.340 1.00 91.81 133 ASN A C 1
ATOM 1055 O O . ASN A 1 133 ? -8.342 -3.574 14.235 1.00 91.81 133 ASN A O 1
ATOM 1059 N N . LYS A 1 134 ? -9.302 -5.149 15.512 1.00 89.88 134 LYS A N 1
ATOM 1060 C CA . LYS A 1 134 ? -8.747 -4.677 16.792 1.00 89.88 134 LYS A CA 1
ATOM 1061 C C . LYS A 1 134 ? -7.216 -4.589 16.815 1.00 89.88 134 LYS A C 1
ATOM 1063 O O . LYS A 1 134 ? -6.687 -3.748 17.541 1.00 89.88 134 LYS A O 1
ATOM 1068 N N . ALA A 1 135 ? -6.500 -5.403 16.034 1.00 93.12 135 ALA A N 1
ATOM 1069 C CA . ALA A 1 135 ? -5.037 -5.356 15.990 1.00 93.12 135 ALA A CA 1
ATOM 1070 C C . ALA A 1 135 ? -4.536 -3.965 15.568 1.00 93.12 135 ALA A C 1
ATOM 1072 O O . ALA A 1 135 ? -3.563 -3.462 16.128 1.00 93.12 135 ALA A O 1
ATOM 1073 N N . TYR A 1 136 ? -5.264 -3.295 14.671 1.00 94.25 136 TYR A N 1
ATOM 1074 C CA . TYR A 1 136 ? -4.954 -1.938 14.232 1.00 94.25 136 TYR A CA 1
ATOM 1075 C C . TYR A 1 136 ? -5.185 -0.885 15.315 1.00 94.25 136 TYR A C 1
ATOM 1077 O O . TYR A 1 136 ? -4.536 0.155 15.268 1.00 94.25 136 TYR A O 1
ATOM 1085 N N . ALA A 1 137 ? -6.049 -1.133 16.302 1.00 90.69 137 ALA A N 1
ATOM 1086 C CA . ALA A 1 137 ? -6.279 -0.215 17.420 1.00 90.69 137 ALA A CA 1
ATOM 1087 C C . ALA A 1 137 ? -5.120 -0.235 18.423 1.00 90.69 137 ALA A C 1
ATOM 1089 O O . ALA A 1 137 ? -4.746 0.793 18.978 1.00 90.69 137 ALA A O 1
ATOM 1090 N N . THR A 1 138 ? -4.554 -1.418 18.662 1.00 91.38 138 THR A N 1
ATOM 1091 C CA . THR A 1 138 ? -3.532 -1.644 19.694 1.00 91.38 138 THR A CA 1
ATOM 1092 C C . THR A 1 138 ? -2.108 -1.656 19.151 1.00 91.38 138 THR A C 1
ATOM 1094 O O . THR A 1 138 ? -1.164 -1.821 19.919 1.00 91.38 138 THR A O 1
ATOM 1097 N N . PHE A 1 139 ? -1.932 -1.543 17.835 1.00 94.38 139 PHE A N 1
ATOM 1098 C CA . PHE A 1 139 ? -0.615 -1.593 17.216 1.00 94.38 139 PHE A CA 1
ATOM 1099 C C . PHE A 1 139 ? 0.239 -0.385 17.614 1.00 94.38 139 PHE A C 1
ATOM 1101 O O . PHE A 1 139 ? -0.201 0.763 17.542 1.00 94.38 139 PHE A O 1
ATOM 1108 N N . VAL A 1 140 ? 1.479 -0.646 18.005 1.00 94.25 140 VAL A N 1
ATOM 1109 C CA . VAL A 1 140 ? 2.452 0.397 18.328 1.00 94.25 140 VAL A CA 1
ATOM 1110 C C . VAL A 1 140 ? 3.396 0.529 17.142 1.00 94.25 140 VAL A C 1
ATOM 1112 O O . VAL A 1 140 ? 4.066 -0.439 16.775 1.00 94.25 140 VAL A O 1
ATOM 1115 N N . GLY A 1 141 ? 3.397 1.717 16.535 1.00 91.94 141 GLY A N 1
ATOM 1116 C CA . GLY A 1 141 ? 4.235 2.047 15.387 1.00 91.94 141 GLY A CA 1
ATOM 1117 C C . GLY A 1 141 ? 5.724 2.113 15.722 1.00 91.94 141 GLY A C 1
ATOM 1118 O O . GLY A 1 141 ? 6.156 1.898 16.858 1.00 91.94 141 GLY A O 1
ATOM 1119 N N . SER A 1 142 ? 6.535 2.417 14.710 1.00 90.88 142 SER A N 1
ATOM 1120 C CA . SER A 1 142 ? 7.951 2.717 14.932 1.00 90.88 142 SER A CA 1
ATOM 1121 C C . SER A 1 142 ? 8.109 4.034 15.703 1.00 90.88 142 SER A C 1
ATOM 1123 O O . SER A 1 142 ? 7.212 4.872 15.720 1.00 90.88 142 SER A O 1
ATOM 1125 N N . LYS A 1 143 ? 9.285 4.267 16.303 1.00 88.31 143 LYS A N 1
ATOM 1126 C CA . LYS A 1 143 ? 9.564 5.508 17.055 1.00 88.31 143 LYS A CA 1
ATOM 1127 C C . LYS A 1 143 ? 9.465 6.791 16.215 1.00 88.31 143 LYS A C 1
ATOM 1129 O O . LYS A 1 143 ? 9.383 7.868 16.792 1.00 88.31 143 LYS A O 1
ATOM 1134 N N . LYS A 1 144 ? 9.515 6.681 14.882 1.00 89.00 144 LYS A N 1
ATOM 1135 C CA . LYS A 1 144 ? 9.371 7.809 13.948 1.00 89.00 144 LYS A CA 1
ATOM 1136 C C . LYS A 1 144 ? 7.897 8.160 13.663 1.00 89.00 144 LYS A C 1
ATOM 1138 O O . LYS A 1 144 ? 7.638 9.144 12.983 1.00 89.00 144 LYS A O 1
ATOM 1143 N N . ARG A 1 145 ? 6.935 7.353 14.128 1.00 92.56 145 ARG A N 1
ATOM 1144 C CA . ARG A 1 145 ? 5.500 7.504 13.845 1.00 92.56 145 ARG A CA 1
ATOM 1145 C C . ARG A 1 145 ? 4.747 7.947 15.095 1.00 92.56 145 ARG A C 1
ATOM 1147 O O . ARG A 1 145 ? 5.117 7.568 16.204 1.00 92.56 145 ARG A O 1
ATOM 1154 N N . SER A 1 146 ? 3.693 8.739 14.908 1.00 93.94 146 SER A N 1
ATOM 1155 C CA . SER A 1 146 ? 2.782 9.082 16.001 1.00 93.94 146 SER A CA 1
ATOM 1156 C C . SER A 1 146 ? 1.771 7.962 16.238 1.00 93.94 146 SER A C 1
ATOM 1158 O O . SER A 1 146 ? 1.569 7.089 15.390 1.00 93.94 146 SER A O 1
ATOM 1160 N N . ASP A 1 147 ? 1.109 7.998 17.390 1.00 93.00 147 ASP A N 1
ATOM 1161 C CA . ASP A 1 147 ? 0.073 7.025 17.725 1.00 93.00 147 ASP A CA 1
ATOM 1162 C C . ASP A 1 147 ? -1.174 7.154 16.829 1.00 93.00 147 ASP A C 1
ATOM 1164 O O . ASP A 1 147 ? -1.853 6.152 16.576 1.00 93.00 147 ASP A O 1
ATOM 1168 N N . GLU A 1 148 ? -1.463 8.369 16.343 1.00 95.00 148 GLU A N 1
ATOM 1169 C CA . GLU A 1 148 ? -2.534 8.682 15.388 1.00 95.00 148 GLU A CA 1
ATOM 1170 C C . GLU A 1 148 ? -2.232 8.151 13.983 1.00 95.00 148 GLU A C 1
ATOM 1172 O O . GLU A 1 148 ? -3.157 7.711 13.303 1.00 95.00 148 GLU A O 1
ATOM 1177 N N . TYR A 1 149 ? -0.957 8.156 13.574 1.00 96.56 149 TYR A N 1
ATOM 1178 C CA . TYR A 1 149 ? -0.490 7.705 12.258 1.00 96.56 149 TYR A CA 1
ATOM 1179 C C . TYR A 1 149 ? 0.550 6.586 12.382 1.00 96.56 149 TYR A C 1
ATOM 1181 O O . TYR A 1 149 ? 1.701 6.730 11.960 1.00 96.56 149 TYR A O 1
ATOM 1189 N N . PRO A 1 150 ? 0.181 5.434 12.955 1.00 96.44 150 PRO A N 1
ATOM 1190 C CA . PRO A 1 150 ? 1.138 4.443 13.440 1.00 96.44 150 PRO A CA 1
ATOM 1191 C C . PRO A 1 150 ? 1.890 3.703 12.327 1.00 96.44 150 PRO A C 1
ATOM 1193 O O . PRO A 1 150 ? 2.957 3.146 12.587 1.00 96.44 150 PRO A O 1
ATOM 1196 N N . ILE A 1 151 ? 1.322 3.628 11.118 1.00 97.25 151 ILE A N 1
ATOM 1197 C CA . ILE A 1 151 ? 1.844 2.800 10.027 1.00 97.25 151 ILE A CA 1
ATOM 1198 C C . ILE A 1 151 ? 1.295 3.239 8.665 1.00 97.25 151 ILE A C 1
ATOM 1200 O O . ILE A 1 151 ? 0.160 3.717 8.579 1.00 97.25 151 ILE A O 1
ATOM 1204 N N . ASP A 1 152 ? 2.097 3.040 7.623 1.00 97.25 152 ASP A N 1
ATOM 1205 C CA . ASP A 1 152 ? 1.686 3.152 6.223 1.00 97.25 152 ASP A CA 1
ATOM 1206 C C . ASP A 1 152 ? 1.180 1.811 5.679 1.00 97.25 152 ASP A C 1
ATOM 1208 O O . ASP A 1 152 ? 1.440 0.734 6.227 1.00 97.25 152 ASP A O 1
ATOM 1212 N N . LEU A 1 153 ? 0.416 1.893 4.601 1.00 98.19 153 LEU A N 1
ATOM 1213 C CA . LEU A 1 153 ? -0.306 0.796 3.982 1.00 98.19 153 LEU A CA 1
ATOM 1214 C C . LEU A 1 153 ? -0.070 0.824 2.473 1.00 98.19 153 LEU A C 1
ATOM 1216 O O . LEU A 1 153 ? 0.029 1.894 1.873 1.00 98.19 153 LEU A O 1
ATOM 1220 N N . LEU A 1 154 ? -0.085 -0.354 1.863 1.00 98.19 154 LEU A N 1
ATOM 1221 C CA . LEU A 1 154 ? -0.289 -0.524 0.431 1.00 98.19 154 LEU A CA 1
ATOM 1222 C C . LEU A 1 154 ? -1.725 -0.978 0.188 1.00 98.19 154 LEU A C 1
ATOM 1224 O O . LEU A 1 154 ? -2.278 -1.750 0.972 1.00 98.19 154 LEU A O 1
ATOM 1228 N N . VAL A 1 155 ? -2.333 -0.507 -0.893 1.00 98.00 155 VAL A N 1
ATOM 1229 C CA . VAL A 1 155 ? -3.708 -0.844 -1.264 1.00 98.00 155 VAL A CA 1
ATOM 1230 C C . VAL A 1 155 ? -3.704 -1.426 -2.670 1.00 98.00 155 VAL A C 1
ATOM 1232 O O . VAL A 1 155 ? -3.442 -0.714 -3.630 1.00 98.00 155 VAL A O 1
ATOM 1235 N N . VAL A 1 156 ? -3.984 -2.718 -2.798 1.00 97.50 156 VAL A N 1
ATOM 1236 C CA . VAL A 1 156 ? -3.931 -3.472 -4.055 1.00 97.50 156 VAL A CA 1
ATOM 1237 C C . VAL A 1 156 ? -5.344 -3.689 -4.592 1.00 97.50 156 VAL A C 1
ATOM 1239 O O . VAL A 1 156 ? -6.250 -4.101 -3.858 1.00 97.50 156 VAL A O 1
ATOM 1242 N N . TYR A 1 157 ? -5.528 -3.428 -5.886 1.00 96.38 157 TYR A N 1
ATOM 1243 C CA . TYR A 1 157 ? -6.761 -3.724 -6.609 1.00 96.38 157 TYR A CA 1
ATOM 1244 C C . TYR A 1 157 ? -6.478 -4.249 -8.029 1.00 96.38 157 TYR A C 1
ATOM 1246 O O . TYR A 1 157 ? -5.676 -3.643 -8.743 1.00 96.38 157 TYR A O 1
ATOM 1254 N N . PRO A 1 158 ? -7.165 -5.311 -8.492 1.00 95.44 158 PRO A N 1
ATOM 1255 C CA . PRO A 1 158 ? -8.011 -6.221 -7.711 1.00 95.44 158 PRO A CA 1
ATOM 1256 C C . PRO A 1 158 ? -7.234 -6.938 -6.596 1.00 95.44 158 PRO A C 1
ATOM 1258 O O . PRO A 1 158 ? -6.013 -7.033 -6.659 1.00 95.44 158 PRO A O 1
ATOM 1261 N N . ALA A 1 159 ? -7.937 -7.440 -5.578 1.00 95.75 159 ALA A N 1
ATOM 1262 C CA . ALA A 1 159 ? -7.325 -8.224 -4.504 1.00 95.75 159 ALA A CA 1
ATOM 1263 C C . ALA A 1 159 ? -6.678 -9.524 -5.030 1.00 95.75 159 ALA A C 1
ATOM 1265 O O . ALA A 1 159 ? -7.250 -10.196 -5.898 1.00 95.75 159 ALA A O 1
ATOM 1266 N N . VAL A 1 160 ? -5.526 -9.905 -4.466 1.00 95.81 160 VAL A N 1
ATOM 1267 C CA . VAL A 1 160 ? -4.739 -11.085 -4.871 1.00 95.81 160 VAL A CA 1
ATOM 1268 C C . VAL A 1 160 ? -4.629 -12.087 -3.714 1.00 95.81 160 VAL A C 1
ATOM 1270 O O . VAL A 1 160 ? -4.309 -11.710 -2.586 1.00 95.81 160 VAL A O 1
ATOM 1273 N N . GLU A 1 161 ? -4.938 -13.362 -3.972 1.00 89.38 161 GLU A N 1
ATOM 1274 C CA . GLU A 1 161 ? -5.181 -14.381 -2.932 1.00 89.38 161 GLU A CA 1
ATOM 1275 C C . GLU A 1 161 ? -3.941 -14.679 -2.079 1.00 89.38 161 GLU A C 1
ATOM 1277 O O . GLU A 1 161 ? -4.029 -14.665 -0.852 1.00 89.38 161 GLU A O 1
ATOM 1282 N N . ASN A 1 162 ? -2.776 -14.856 -2.704 1.00 89.31 162 ASN A N 1
ATOM 1283 C CA . ASN A 1 162 ? -1.538 -15.222 -2.005 1.00 89.31 162 ASN A CA 1
ATOM 1284 C C . ASN A 1 162 ? -0.631 -14.021 -1.704 1.00 89.31 162 ASN A C 1
ATOM 1286 O O . ASN A 1 162 ? 0.556 -14.199 -1.457 1.00 89.31 162 ASN A O 1
ATOM 1290 N N . CYS A 1 163 ? -1.176 -12.801 -1.701 1.00 95.44 163 CYS A N 1
ATOM 1291 C CA . CYS A 1 163 ? -0.387 -11.601 -1.446 1.00 95.44 163 CYS A CA 1
ATOM 1292 C C . CYS A 1 163 ? 0.214 -11.602 -0.032 1.00 95.44 163 CYS A C 1
ATOM 1294 O O . CYS A 1 163 ? -0.508 -11.522 0.966 1.00 95.44 163 CYS A O 1
ATOM 1296 N N . ILE A 1 164 ? 1.542 -11.576 0.055 1.00 96.00 164 ILE A N 1
ATOM 1297 C CA . ILE A 1 164 ? 2.299 -11.416 1.295 1.00 96.00 164 ILE A CA 1
ATOM 1298 C C . ILE A 1 164 ? 3.241 -10.213 1.210 1.00 96.00 164 ILE A C 1
ATOM 1300 O O . ILE A 1 164 ? 3.816 -9.910 0.170 1.00 96.00 164 ILE A O 1
ATOM 1304 N N . LEU A 1 165 ? 3.446 -9.532 2.338 1.00 97.88 165 LEU A N 1
ATOM 1305 C CA . LEU A 1 165 ? 4.495 -8.519 2.456 1.00 97.88 165 LEU A CA 1
ATOM 1306 C C . LEU A 1 165 ? 5.862 -9.202 2.598 1.00 97.88 165 LEU A C 1
ATOM 1308 O O . LEU A 1 165 ? 6.048 -10.037 3.483 1.00 97.88 165 LEU A O 1
ATOM 1312 N N . LEU A 1 166 ? 6.864 -8.790 1.832 1.00 97.31 166 LEU A N 1
ATOM 1313 C CA . LEU A 1 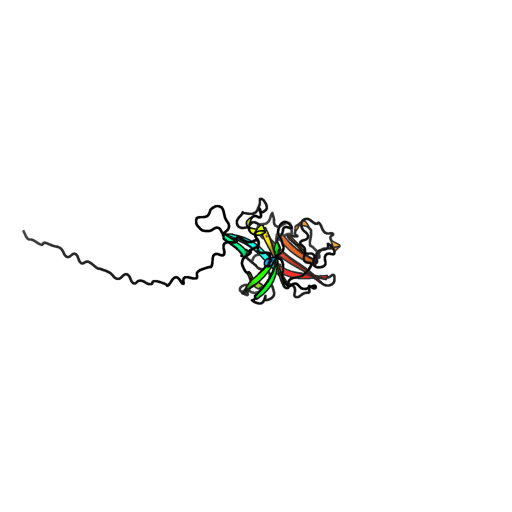166 ? 8.256 -9.222 1.979 1.00 97.31 166 LEU A CA 1
ATOM 1314 C C . LEU A 1 166 ? 9.055 -8.268 2.889 1.00 97.31 166 LEU A C 1
ATOM 1316 O O . LEU A 1 166 ? 10.016 -7.624 2.483 1.00 97.31 166 LEU A O 1
ATOM 1320 N N . GLU A 1 167 ? 8.646 -8.172 4.156 1.00 92.31 167 GLU A N 1
ATOM 1321 C CA . GLU A 1 167 ? 9.265 -7.279 5.152 1.00 92.31 167 GLU A CA 1
ATOM 1322 C C . GLU A 1 167 ? 10.722 -7.674 5.484 1.00 92.31 167 GLU A C 1
ATOM 1324 O O . GLU A 1 167 ? 10.992 -8.838 5.795 1.00 92.31 167 GLU A O 1
ATOM 1329 N N . ASN A 1 168 ? 11.637 -6.692 5.496 1.00 85.94 168 ASN A N 1
ATOM 1330 C CA . ASN A 1 168 ? 13.053 -6.816 5.891 1.00 85.94 168 ASN A CA 1
ATOM 1331 C C . ASN A 1 168 ? 13.876 -7.852 5.098 1.00 85.94 168 ASN A C 1
ATOM 1333 O O . ASN A 1 168 ? 14.868 -8.378 5.611 1.00 85.94 168 ASN A O 1
ATOM 1337 N N . LYS A 1 169 ? 13.480 -8.164 3.861 1.00 90.44 169 LYS A N 1
ATOM 1338 C CA . LYS A 1 169 ? 14.201 -9.102 2.995 1.00 90.44 169 LYS A CA 1
ATOM 1339 C C . LYS A 1 169 ? 15.014 -8.335 1.944 1.00 90.44 169 LYS A C 1
ATOM 1341 O O . LYS A 1 169 ? 14.409 -7.633 1.144 1.00 90.44 169 LYS A O 1
ATOM 1346 N N . PRO A 1 170 ? 16.353 -8.469 1.908 1.00 94.69 170 PRO A N 1
ATOM 1347 C CA . PRO A 1 170 ? 17.135 -7.939 0.802 1.00 94.69 170 PRO A CA 1
ATOM 1348 C C . PRO A 1 170 ? 16.973 -8.820 -0.443 1.00 94.69 170 PRO A C 1
ATOM 1350 O O . PRO A 1 170 ? 16.968 -10.052 -0.353 1.00 94.69 170 PRO A O 1
ATOM 1353 N N . PHE A 1 171 ? 16.901 -8.178 -1.601 1.00 96.81 171 PHE A N 1
ATOM 1354 C CA . PHE A 1 171 ? 16.779 -8.795 -2.919 1.00 96.81 171 PHE A CA 1
ATOM 1355 C C . PHE A 1 171 ? 18.079 -8.678 -3.707 1.00 96.81 171 PHE A C 1
ATOM 1357 O O . PHE A 1 171 ? 18.864 -7.743 -3.497 1.00 96.81 171 PHE A O 1
ATOM 1364 N N . LYS A 1 172 ? 18.323 -9.614 -4.628 1.00 96.94 172 LYS A N 1
ATOM 1365 C CA . LYS A 1 172 ? 19.428 -9.475 -5.580 1.00 96.94 172 LYS A CA 1
ATOM 1366 C C . LYS A 1 172 ? 19.038 -8.459 -6.645 1.00 96.94 172 LYS A C 1
ATOM 1368 O O . LYS A 1 172 ? 17.864 -8.264 -6.924 1.00 96.94 172 LYS A O 1
ATOM 1373 N N . THR A 1 173 ? 20.031 -7.853 -7.287 1.00 95.56 173 THR A N 1
ATOM 1374 C CA . THR A 1 173 ? 19.799 -6.897 -8.380 1.00 95.56 173 THR A CA 1
ATOM 1375 C C . THR A 1 173 ? 18.946 -7.484 -9.508 1.00 95.56 173 THR A C 1
ATOM 1377 O O . THR A 1 173 ? 18.109 -6.773 -10.050 1.00 95.56 173 THR A O 1
ATOM 1380 N N . ASP A 1 174 ? 19.115 -8.771 -9.823 1.00 96.00 174 ASP A N 1
ATOM 1381 C CA . ASP A 1 174 ? 18.353 -9.446 -10.884 1.00 96.00 174 ASP A CA 1
ATOM 1382 C C . ASP A 1 174 ? 16.882 -9.701 -10.508 1.00 96.00 174 ASP A C 1
ATOM 1384 O O . ASP A 1 174 ? 16.055 -9.909 -11.393 1.00 96.00 174 ASP A O 1
ATOM 1388 N N . ASP A 1 175 ? 16.547 -9.639 -9.215 1.00 96.69 175 ASP A N 1
ATOM 1389 C CA . ASP A 1 175 ? 15.178 -9.790 -8.710 1.00 96.69 175 ASP A CA 1
ATOM 1390 C C . ASP A 1 175 ? 14.412 -8.450 -8.734 1.00 96.69 175 ASP A C 1
ATOM 1392 O O . ASP A 1 175 ? 13.243 -8.400 -8.367 1.00 96.69 175 ASP A O 1
ATOM 1396 N N . LEU A 1 176 ? 15.060 -7.343 -9.121 1.00 97.38 176 LEU A N 1
ATOM 1397 C CA . LEU A 1 176 ? 14.529 -5.981 -9.017 1.00 97.38 176 LEU A CA 1
ATOM 1398 C C . LEU A 1 176 ? 14.360 -5.312 -10.395 1.00 97.38 176 LEU A C 1
ATOM 1400 O O . LEU A 1 176 ? 15.049 -5.663 -11.359 1.00 97.38 176 LEU A O 1
ATOM 1404 N N . PRO A 1 177 ? 13.484 -4.293 -10.516 1.00 96.62 177 PRO A N 1
ATOM 1405 C CA . PRO A 1 177 ? 13.461 -3.426 -11.683 1.00 96.62 177 PRO A CA 1
ATOM 1406 C C . PRO A 1 177 ? 14.819 -2.747 -11.898 1.00 96.62 177 PRO A C 1
ATOM 1408 O O . PRO A 1 177 ? 15.590 -2.506 -10.965 1.00 96.62 177 PRO A O 1
ATOM 1411 N N . LYS A 1 178 ? 15.105 -2.374 -13.150 1.00 94.38 178 LYS A N 1
ATOM 1412 C CA . LYS A 1 178 ? 16.342 -1.653 -13.479 1.00 94.38 178 LYS A CA 1
ATOM 1413 C C . LYS A 1 178 ? 16.448 -0.365 -12.660 1.00 94.38 178 LYS A C 1
ATOM 1415 O O . LYS A 1 178 ? 15.495 0.403 -12.601 1.00 94.38 178 LYS A O 1
ATOM 1420 N N . ASN A 1 179 ? 17.642 -0.104 -12.126 1.00 91.25 179 ASN A N 1
ATOM 1421 C CA . ASN A 1 179 ? 17.972 1.078 -11.319 1.00 91.25 179 ASN A CA 1
ATOM 1422 C C . ASN A 1 179 ? 17.234 1.174 -9.970 1.00 91.25 179 ASN A C 1
ATOM 1424 O O . ASN A 1 179 ? 17.199 2.253 -9.379 1.00 91.25 179 ASN A O 1
ATOM 1428 N N . ILE A 1 180 ? 16.677 0.065 -9.472 1.00 95.19 180 ILE A N 1
ATOM 1429 C CA . ILE A 1 180 ? 16.127 -0.025 -8.118 1.00 95.19 180 ILE A CA 1
ATOM 1430 C C . ILE A 1 180 ? 17.121 -0.736 -7.203 1.00 95.19 180 ILE A C 1
ATOM 1432 O O . ILE A 1 180 ? 17.678 -1.780 -7.543 1.00 95.19 180 ILE A O 1
ATOM 1436 N N . THR A 1 181 ? 17.360 -0.147 -6.033 1.00 95.12 181 THR A N 1
ATOM 1437 C CA . THR A 1 181 ? 18.199 -0.710 -4.970 1.00 95.12 181 THR A CA 1
ATOM 1438 C C . THR A 1 181 ? 17.334 -1.052 -3.762 1.00 95.12 181 THR A C 1
ATOM 1440 O O . THR A 1 181 ? 16.248 -0.507 -3.593 1.00 95.12 181 THR A O 1
ATOM 1443 N N . ASN A 1 182 ? 17.823 -1.929 -2.883 1.00 95.44 182 ASN A N 1
ATOM 1444 C CA . ASN A 1 182 ? 17.107 -2.273 -1.649 1.00 95.44 182 ASN A CA 1
ATOM 1445 C C . ASN A 1 182 ? 16.852 -1.063 -0.732 1.00 95.44 182 ASN A C 1
ATOM 1447 O O . ASN A 1 182 ? 15.912 -1.086 0.052 1.00 95.44 182 ASN A O 1
ATOM 1451 N N . GLU A 1 183 ? 17.678 -0.020 -0.821 1.00 93.88 183 GLU A N 1
ATOM 1452 C CA . GLU A 1 183 ? 17.628 1.147 0.070 1.00 93.88 183 GLU A CA 1
ATOM 1453 C C . GLU A 1 183 ? 16.433 2.067 -0.197 1.00 93.88 183 GLU A C 1
ATOM 1455 O O . GLU A 1 183 ? 16.018 2.793 0.700 1.00 93.88 183 GLU A O 1
ATOM 1460 N N . ILE A 1 184 ? 15.877 2.030 -1.410 1.00 94.88 184 ILE A N 1
ATOM 1461 C CA . ILE A 1 184 ? 14.733 2.862 -1.810 1.00 94.88 184 ILE A CA 1
ATOM 1462 C C . ILE A 1 184 ? 13.409 2.094 -1.813 1.00 94.88 184 ILE A C 1
ATOM 1464 O O . ILE A 1 184 ? 12.372 2.646 -2.174 1.00 94.88 184 ILE A O 1
ATOM 1468 N N . ILE A 1 185 ? 13.428 0.802 -1.468 1.00 96.19 185 ILE A N 1
ATOM 1469 C CA . ILE A 1 185 ? 12.220 -0.023 -1.407 1.00 96.19 185 ILE A CA 1
ATOM 1470 C C . ILE A 1 185 ? 11.499 0.270 -0.096 1.00 96.19 185 ILE A C 1
ATOM 1472 O O . ILE A 1 185 ? 11.973 -0.068 0.987 1.00 96.19 185 ILE A O 1
ATOM 1476 N N . LYS A 1 186 ? 10.307 0.851 -0.216 1.00 94.75 186 LYS A N 1
ATOM 1477 C CA . LYS A 1 186 ? 9.389 1.097 0.897 1.00 94.75 186 LYS A CA 1
ATOM 1478 C C . LYS A 1 186 ? 8.544 -0.137 1.208 1.00 94.75 186 LYS A C 1
ATOM 1480 O O . LYS A 1 186 ? 8.298 -0.450 2.370 1.00 94.75 186 LYS A O 1
ATOM 1485 N N . GLY A 1 187 ? 8.122 -0.863 0.174 1.00 97.06 187 GLY A N 1
ATOM 1486 C CA . GLY A 1 187 ? 7.358 -2.099 0.309 1.00 97.06 187 GLY A CA 1
ATOM 1487 C C . GLY A 1 187 ? 7.559 -3.035 -0.876 1.00 97.06 187 GLY A C 1
ATOM 1488 O O . GLY A 1 187 ? 7.712 -2.590 -2.010 1.00 97.06 187 GLY A O 1
ATOM 1489 N N . ALA A 1 188 ? 7.547 -4.335 -0.601 1.00 98.25 188 ALA A N 1
ATOM 1490 C CA . ALA A 1 188 ? 7.639 -5.392 -1.599 1.00 98.25 188 ALA A CA 1
ATOM 1491 C C . ALA A 1 188 ? 6.566 -6.444 -1.310 1.00 98.25 188 ALA A C 1
ATOM 1493 O O . ALA A 1 188 ? 6.405 -6.850 -0.155 1.00 98.25 188 ALA A O 1
ATOM 1494 N N . LEU A 1 189 ? 5.828 -6.854 -2.336 1.00 98.25 189 LEU A N 1
ATOM 1495 C CA . LEU A 1 189 ? 4.757 -7.841 -2.243 1.00 98.25 189 LEU A CA 1
ATOM 1496 C C . LEU A 1 189 ? 5.098 -9.049 -3.104 1.00 98.25 189 LEU A C 1
ATOM 1498 O O . LEU A 1 189 ? 5.638 -8.884 -4.192 1.00 98.25 189 LEU A O 1
ATOM 1502 N N . ASP A 1 190 ? 4.757 -10.224 -2.607 1.00 97.62 190 ASP A N 1
ATOM 1503 C CA . ASP A 1 190 ? 4.862 -11.513 -3.287 1.00 97.62 190 ASP A CA 1
ATOM 1504 C C . ASP A 1 190 ? 3.438 -12.054 -3.438 1.00 97.62 190 ASP A C 1
ATOM 1506 O O . ASP A 1 190 ? 2.686 -12.104 -2.461 1.00 97.62 190 ASP A O 1
ATOM 1510 N N . PHE A 1 191 ? 3.033 -12.322 -4.671 1.00 96.94 191 PHE A N 1
ATOM 1511 C CA . PHE A 1 191 ? 1.678 -12.667 -5.078 1.00 96.94 191 PHE A CA 1
ATOM 1512 C C . PHE A 1 191 ? 1.513 -14.150 -5.411 1.00 96.94 191 PHE A C 1
ATOM 1514 O O . PHE A 1 191 ? 0.367 -14.607 -5.473 1.00 96.94 191 PHE A O 1
ATOM 1521 N N . ASP A 1 192 ? 2.599 -14.903 -5.595 1.00 95.25 192 ASP A N 1
ATOM 1522 C CA . ASP A 1 192 ? 2.576 -16.342 -5.891 1.00 95.25 192 ASP A CA 1
ATOM 1523 C C . ASP A 1 192 ? 3.309 -17.224 -4.862 1.00 95.25 192 ASP A C 1
ATOM 1525 O O . ASP A 1 192 ? 3.278 -18.456 -4.955 1.00 95.25 192 ASP A O 1
ATOM 1529 N N . ASN A 1 193 ? 3.846 -16.604 -3.812 1.00 94.31 193 ASN A N 1
ATOM 1530 C CA . ASN A 1 193 ? 4.553 -17.209 -2.692 1.00 94.31 193 ASN A CA 1
ATOM 1531 C C . ASN A 1 193 ? 5.855 -17.933 -3.105 1.00 94.31 193 ASN A C 1
ATOM 1533 O O . ASN A 1 193 ? 6.263 -18.902 -2.451 1.00 94.31 193 ASN A O 1
ATOM 1537 N N . ASP A 1 194 ? 6.528 -17.476 -4.167 1.00 95.25 194 ASP A N 1
ATOM 1538 C CA . ASP A 1 194 ? 7.869 -17.934 -4.557 1.00 95.25 194 ASP A CA 1
ATOM 1539 C C . ASP A 1 194 ? 9.002 -17.272 -3.735 1.00 95.25 194 ASP A C 1
ATOM 1541 O O . ASP A 1 194 ? 10.164 -17.703 -3.754 1.00 95.25 194 ASP A O 1
ATOM 1545 N N . GLY A 1 195 ? 8.655 -16.271 -2.923 1.00 95.56 195 GLY A N 1
ATOM 1546 C CA . GLY A 1 195 ? 9.555 -15.505 -2.079 1.00 95.56 195 GLY A CA 1
ATOM 1547 C C . GLY A 1 195 ? 10.247 -14.339 -2.788 1.00 95.56 195 GLY A C 1
ATOM 1548 O O . GLY A 1 195 ? 11.102 -13.702 -2.160 1.00 95.56 195 GLY A O 1
ATOM 1549 N N . LEU A 1 196 ? 9.950 -14.052 -4.046 1.00 97.12 196 LEU A N 1
ATOM 1550 C CA . LEU A 1 196 ? 10.450 -12.920 -4.817 1.00 97.12 196 LEU A CA 1
ATOM 1551 C C . LEU A 1 196 ? 9.365 -11.841 -4.932 1.00 97.12 196 LEU A C 1
ATOM 1553 O O . LEU A 1 196 ? 8.188 -12.101 -4.705 1.00 97.12 196 LEU A O 1
ATOM 1557 N N . PRO A 1 197 ? 9.749 -10.578 -5.176 1.00 97.69 197 PRO A N 1
ATOM 1558 C CA . PRO A 1 197 ? 8.762 -9.525 -5.302 1.00 97.69 197 PRO A CA 1
ATOM 1559 C C . PRO A 1 197 ? 8.053 -9.601 -6.662 1.00 97.69 197 PRO A C 1
ATOM 1561 O O . PRO A 1 197 ? 8.693 -9.553 -7.712 1.00 97.69 197 PRO A O 1
ATOM 1564 N N . ASP A 1 198 ? 6.725 -9.587 -6.626 1.00 98.06 198 ASP A N 1
ATOM 1565 C CA . ASP A 1 198 ? 5.844 -9.357 -7.774 1.00 98.06 198 ASP A CA 1
ATOM 1566 C C . ASP A 1 198 ? 5.409 -7.900 -7.885 1.00 98.06 198 ASP A C 1
ATOM 1568 O O . ASP A 1 198 ? 5.055 -7.419 -8.961 1.00 98.06 198 ASP A O 1
ATOM 1572 N N . ALA A 1 199 ? 5.461 -7.158 -6.780 1.00 97.75 199 ALA A N 1
ATOM 1573 C CA . ALA A 1 199 ? 5.269 -5.720 -6.781 1.00 97.75 199 ALA A CA 1
ATOM 1574 C C . ALA A 1 199 ? 6.247 -5.022 -5.845 1.00 97.75 199 ALA A C 1
ATOM 1576 O O . ALA A 1 199 ? 6.570 -5.521 -4.766 1.00 97.75 199 ALA A O 1
ATOM 1577 N N . ILE A 1 200 ? 6.690 -3.835 -6.249 1.00 98.00 200 ILE A N 1
ATOM 1578 C CA . ILE A 1 200 ? 7.619 -3.009 -5.481 1.00 98.00 200 ILE A CA 1
ATOM 1579 C C . ILE A 1 200 ? 7.113 -1.576 -5.466 1.00 98.00 200 ILE A C 1
ATOM 1581 O O . ILE A 1 200 ? 6.837 -0.996 -6.513 1.00 98.00 200 ILE A O 1
ATOM 1585 N N . VAL A 1 201 ? 7.031 -1.003 -4.271 1.00 97.06 201 VAL A N 1
ATOM 1586 C CA . VAL A 1 201 ? 6.760 0.414 -4.036 1.00 97.06 201 VAL A CA 1
ATOM 1587 C C . VAL A 1 201 ? 8.048 1.046 -3.528 1.00 97.06 201 VAL A C 1
ATOM 1589 O O . VAL A 1 201 ? 8.613 0.609 -2.520 1.00 97.06 201 VAL A O 1
ATOM 1592 N N . CYS A 1 202 ? 8.521 2.054 -4.249 1.00 96.38 202 CYS A N 1
ATOM 1593 C CA . CYS A 1 202 ? 9.752 2.773 -3.972 1.00 96.38 202 CYS A CA 1
ATOM 1594 C C . CYS A 1 202 ? 9.459 4.200 -3.517 1.00 96.38 202 CYS A C 1
ATOM 1596 O O . CYS A 1 202 ? 8.542 4.840 -4.025 1.00 96.38 202 CYS A O 1
ATOM 1598 N N . GLU A 1 203 ? 10.298 4.702 -2.619 1.00 95.00 203 GLU A N 1
ATOM 1599 C CA . GLU A 1 203 ? 10.307 6.093 -2.175 1.00 95.00 203 GLU A CA 1
ATOM 1600 C C . GLU A 1 203 ? 11.764 6.548 -2.066 1.00 95.00 203 GLU A C 1
ATOM 1602 O O . GLU A 1 203 ? 12.595 5.870 -1.455 1.00 95.00 203 GLU A O 1
ATOM 1607 N N . PHE A 1 204 ? 12.101 7.659 -2.715 1.00 95.06 204 PHE A N 1
ATOM 1608 C CA . PHE A 1 204 ? 13.484 8.117 -2.825 1.00 95.06 204 PHE A CA 1
ATOM 1609 C C . PHE A 1 204 ? 13.585 9.630 -3.013 1.00 95.06 204 PHE A C 1
ATOM 1611 O O . PHE A 1 204 ? 12.634 10.286 -3.436 1.00 95.06 204 PHE A O 1
ATOM 1618 N N . CYS A 1 205 ? 14.764 10.196 -2.752 1.00 93.81 205 CYS A N 1
ATOM 1619 C CA . CYS A 1 205 ? 15.049 11.594 -3.066 1.00 93.81 205 CYS A CA 1
ATOM 1620 C C . CYS A 1 205 ? 14.900 11.853 -4.570 1.00 93.81 205 CYS A C 1
ATOM 1622 O O . CYS A 1 205 ? 15.577 11.206 -5.374 1.00 93.81 205 CYS A O 1
ATOM 1624 N N . CYS A 1 206 ? 14.107 12.851 -4.959 1.00 91.69 206 CYS A N 1
ATOM 1625 C CA . CYS A 1 206 ? 13.880 13.157 -6.376 1.00 91.69 206 CYS A CA 1
ATOM 1626 C C . CYS A 1 206 ? 15.168 13.453 -7.166 1.00 91.69 206 CYS A C 1
ATOM 1628 O O . CYS A 1 206 ? 15.272 13.087 -8.333 1.00 91.69 206 CYS A O 1
ATOM 1630 N N . GLU A 1 207 ? 16.161 14.090 -6.539 1.00 89.38 207 GLU A N 1
ATOM 1631 C CA . GLU A 1 207 ? 17.376 14.546 -7.228 1.00 89.38 207 GLU A CA 1
ATOM 1632 C C . GLU A 1 207 ? 18.377 13.426 -7.534 1.00 89.38 207 GLU A C 1
ATOM 1634 O O . GLU A 1 207 ? 19.041 13.445 -8.569 1.00 89.38 207 GLU A O 1
ATOM 1639 N N . ASN A 1 208 ? 18.530 12.469 -6.618 1.00 89.19 208 ASN A N 1
ATOM 1640 C CA . ASN A 1 208 ? 19.651 11.523 -6.634 1.00 89.19 208 ASN A CA 1
ATOM 1641 C C . ASN A 1 208 ? 19.248 10.065 -6.377 1.00 89.19 208 ASN A C 1
ATOM 1643 O O . ASN A 1 208 ? 20.114 9.192 -6.389 1.00 89.19 208 ASN A O 1
ATOM 1647 N N . ARG A 1 209 ? 17.951 9.792 -6.178 1.00 90.06 209 ARG A N 1
ATOM 1648 C CA . ARG A 1 209 ? 17.389 8.454 -5.946 1.00 90.06 209 ARG A CA 1
ATOM 1649 C C . ARG A 1 209 ? 18.039 7.705 -4.774 1.00 90.06 209 ARG A C 1
ATOM 1651 O O . ARG A 1 209 ? 18.139 6.482 -4.806 1.00 90.06 209 ARG A O 1
ATOM 1658 N N . MET A 1 210 ? 18.492 8.434 -3.755 1.00 89.25 210 MET A N 1
ATOM 1659 C CA . MET A 1 210 ? 18.903 7.866 -2.467 1.00 89.25 210 MET A CA 1
ATOM 1660 C C . MET A 1 210 ? 17.694 7.711 -1.533 1.00 89.25 210 MET A C 1
ATOM 1662 O O . MET A 1 210 ? 16.584 8.130 -1.870 1.00 89.25 210 MET A O 1
ATOM 1666 N N . SER A 1 211 ? 17.914 7.107 -0.363 1.00 86.75 211 SER A N 1
ATOM 1667 C CA . SER A 1 211 ? 16.884 6.926 0.668 1.00 86.75 211 SER A CA 1
ATOM 1668 C C . SER A 1 211 ? 16.138 8.226 0.990 1.00 86.75 211 SER A C 1
ATOM 1670 O O . SER A 1 211 ? 16.753 9.271 1.199 1.00 86.75 211 SER A O 1
ATOM 1672 N N . ALA A 1 212 ? 14.810 8.130 1.088 1.00 82.44 212 ALA A N 1
ATOM 1673 C CA . ALA A 1 212 ? 13.914 9.235 1.415 1.00 82.44 212 ALA A CA 1
ATOM 1674 C C . ALA A 1 212 ? 14.077 9.789 2.848 1.00 82.44 212 ALA A C 1
ATOM 1676 O O . ALA A 1 212 ? 13.484 10.795 3.197 1.00 82.44 212 ALA A O 1
ATOM 1677 N N . ASP A 1 213 ? 14.883 9.192 3.723 1.00 77.00 213 ASP A N 1
ATOM 1678 C CA . ASP A 1 213 ? 15.037 9.721 5.088 1.00 77.00 213 ASP A CA 1
ATOM 1679 C C . ASP A 1 213 ? 15.793 11.075 5.150 1.00 77.00 213 ASP A C 1
ATOM 1681 O O . ASP A 1 213 ? 15.741 11.751 6.180 1.00 77.00 213 ASP A O 1
ATOM 1685 N N . GLU A 1 214 ? 16.502 11.478 4.086 1.00 71.94 214 GLU A N 1
ATOM 1686 C CA . GLU A 1 214 ? 17.491 12.575 4.123 1.00 71.94 214 GLU A CA 1
ATOM 1687 C C . GLU A 1 214 ? 17.217 13.741 3.154 1.00 71.94 214 GLU A C 1
ATOM 1689 O O . GLU A 1 214 ? 18.051 14.636 3.009 1.00 71.94 214 GLU A O 1
ATOM 1694 N N . CYS A 1 215 ? 16.060 13.765 2.491 1.00 84.50 215 CYS A N 1
ATOM 1695 C CA . CYS A 1 215 ? 15.754 14.736 1.435 1.00 84.50 215 CYS A CA 1
ATOM 1696 C C . CYS A 1 215 ? 14.607 15.684 1.808 1.00 84.50 215 CYS A C 1
ATOM 1698 O O . CYS A 1 215 ? 13.749 15.365 2.623 1.00 84.50 215 CYS A O 1
ATOM 1700 N N . GLU A 1 216 ? 14.580 16.863 1.181 1.00 84.25 216 GLU A N 1
ATOM 1701 C CA . GLU A 1 216 ? 13.457 17.808 1.295 1.00 84.25 216 GLU A CA 1
ATOM 1702 C C . GLU A 1 216 ? 12.248 17.357 0.457 1.00 84.25 216 GLU A C 1
ATOM 1704 O O . GLU A 1 216 ? 11.099 17.577 0.837 1.00 84.25 216 GLU A O 1
ATOM 1709 N N . TYR A 1 217 ? 12.521 16.682 -0.664 1.00 88.38 217 TYR A N 1
ATOM 1710 C CA . TYR A 1 217 ? 11.536 16.268 -1.656 1.00 88.38 217 TYR A CA 1
ATOM 1711 C C . TYR A 1 217 ? 11.677 14.786 -2.000 1.00 88.38 217 TYR A C 1
ATOM 1713 O O . TYR A 1 217 ? 12.773 14.311 -2.323 1.00 88.38 217 TYR A O 1
ATOM 1721 N N . PHE A 1 218 ? 10.547 14.079 -1.997 1.00 91.62 218 PHE A N 1
ATOM 1722 C CA . PHE A 1 218 ? 10.478 12.648 -2.288 1.00 91.62 218 PHE A CA 1
ATOM 1723 C C . PHE A 1 218 ? 9.705 12.380 -3.565 1.00 91.62 218 PHE A C 1
ATOM 1725 O O . PHE A 1 218 ? 8.687 13.012 -3.841 1.00 91.62 218 PHE A O 1
ATOM 1732 N N . CYS A 1 219 ? 10.201 11.408 -4.311 1.00 93.50 219 CYS A N 1
ATOM 1733 C CA . CYS A 1 219 ? 9.579 10.857 -5.492 1.00 93.50 219 CYS A CA 1
ATOM 1734 C C . CYS A 1 219 ? 9.224 9.397 -5.214 1.00 93.50 219 CYS A C 1
ATOM 1736 O O . CYS A 1 219 ? 9.920 8.705 -4.463 1.00 93.50 219 CYS A O 1
ATOM 1738 N N . GLY A 1 220 ? 8.131 8.945 -5.816 1.00 94.25 220 GLY A N 1
ATOM 1739 C CA . GLY A 1 220 ? 7.629 7.588 -5.679 1.00 94.25 220 GLY A CA 1
ATOM 1740 C C . GLY A 1 220 ? 7.546 6.896 -7.028 1.00 94.25 220 GLY A C 1
ATOM 1741 O O . GLY A 1 220 ? 7.211 7.504 -8.044 1.00 94.25 220 GLY A O 1
ATOM 1742 N N . GLU A 1 221 ? 7.826 5.601 -7.038 1.00 95.94 221 GLU A N 1
ATOM 1743 C CA . GLU A 1 221 ? 7.595 4.739 -8.193 1.00 95.94 221 GLU A CA 1
ATOM 1744 C C . GLU A 1 221 ? 6.992 3.424 -7.718 1.00 95.94 221 GLU A C 1
ATOM 1746 O O . GLU A 1 221 ? 7.339 2.902 -6.658 1.00 95.94 221 GLU A O 1
ATOM 1751 N N . THR A 1 222 ? 6.080 2.870 -8.504 1.00 96.75 222 THR A N 1
ATOM 1752 C CA . THR A 1 222 ? 5.495 1.562 -8.228 1.00 96.75 222 THR A CA 1
ATOM 1753 C C . THR A 1 222 ? 5.636 0.665 -9.438 1.00 96.75 222 THR A C 1
ATOM 1755 O O . THR A 1 222 ? 5.189 1.000 -10.537 1.00 96.75 222 THR A O 1
ATOM 1758 N N . TYR A 1 223 ? 6.236 -0.496 -9.215 1.00 97.75 223 TYR A N 1
ATOM 1759 C CA . TYR A 1 223 ? 6.512 -1.497 -10.225 1.00 97.75 223 TYR A CA 1
ATOM 1760 C C . TYR A 1 223 ? 5.699 -2.760 -9.977 1.00 97.75 223 TYR A C 1
ATOM 1762 O O . TYR A 1 223 ? 5.493 -3.167 -8.835 1.00 97.75 223 TYR A O 1
ATOM 1770 N N . LEU A 1 224 ? 5.294 -3.397 -11.069 1.00 97.62 224 LEU A N 1
ATOM 1771 C CA . LEU A 1 224 ? 4.620 -4.686 -11.087 1.00 97.62 224 LEU A CA 1
ATOM 1772 C C . LEU A 1 224 ? 5.372 -5.625 -12.033 1.00 97.62 224 LEU A C 1
ATOM 1774 O O . LEU A 1 224 ? 5.644 -5.254 -13.176 1.00 97.62 224 LEU A O 1
ATOM 1778 N N . ASN A 1 225 ? 5.719 -6.819 -11.575 1.00 97.56 225 ASN A N 1
ATOM 1779 C CA . ASN A 1 225 ? 6.305 -7.874 -12.387 1.00 97.56 225 ASN A CA 1
ATOM 1780 C C . ASN A 1 225 ? 5.174 -8.689 -13.009 1.00 97.56 225 ASN A C 1
ATOM 1782 O O . ASN A 1 225 ? 4.393 -9.287 -12.288 1.00 97.56 225 ASN A O 1
ATOM 1786 N N . VAL A 1 226 ? 5.041 -8.703 -14.331 1.00 96.38 226 VAL A N 1
ATOM 1787 C CA . VAL A 1 226 ? 4.037 -9.518 -15.030 1.00 96.38 226 VAL A CA 1
ATOM 1788 C C . VAL A 1 226 ? 4.764 -10.385 -16.043 1.00 96.38 226 VAL A C 1
ATOM 1790 O O . VAL A 1 226 ? 5.455 -9.863 -16.919 1.00 96.38 226 VAL A O 1
ATOM 1793 N N . ASP A 1 227 ? 4.626 -11.705 -15.914 1.00 94.12 227 ASP A N 1
ATOM 1794 C CA . ASP A 1 227 ? 5.288 -12.695 -16.772 1.00 94.12 227 ASP A CA 1
ATOM 1795 C C . ASP A 1 227 ? 6.816 -12.478 -16.876 1.00 94.12 227 ASP A C 1
ATOM 1797 O O . ASP A 1 227 ? 7.407 -12.521 -17.962 1.00 94.12 227 ASP A O 1
ATOM 1801 N N . GLY A 1 228 ? 7.466 -12.187 -15.741 1.00 94.69 228 GLY A N 1
ATOM 1802 C CA . GLY A 1 228 ? 8.913 -11.960 -15.649 1.00 94.69 228 GLY A CA 1
ATOM 1803 C C . GLY A 1 228 ? 9.380 -10.595 -16.169 1.00 94.69 228 GLY A C 1
ATOM 1804 O O . GLY A 1 228 ? 10.566 -10.417 -16.459 1.00 94.69 228 GLY A O 1
ATOM 1805 N N . LYS A 1 229 ? 8.467 -9.634 -16.348 1.00 97.00 229 LYS A N 1
ATOM 1806 C CA . LYS A 1 229 ? 8.775 -8.277 -16.812 1.00 97.00 229 LYS A CA 1
ATOM 1807 C C . LYS A 1 229 ? 8.259 -7.227 -15.842 1.00 97.00 229 LYS A C 1
ATOM 1809 O O . LYS A 1 229 ? 7.059 -7.106 -15.623 1.00 97.00 229 LYS A O 1
ATOM 1814 N N . TRP A 1 230 ? 9.174 -6.388 -15.367 1.00 98.00 230 TRP A N 1
ATOM 1815 C CA . TRP A 1 230 ? 8.850 -5.205 -14.578 1.00 98.00 230 TRP A CA 1
ATOM 1816 C C . TRP A 1 230 ? 8.201 -4.106 -15.426 1.00 98.00 230 TRP A C 1
ATOM 1818 O O . TRP A 1 230 ? 8.753 -3.676 -16.441 1.00 98.00 230 TRP A O 1
ATOM 1828 N N . ILE A 1 231 ? 7.046 -3.625 -14.973 1.00 96.94 231 ILE A N 1
ATOM 1829 C CA . ILE A 1 231 ? 6.266 -2.538 -15.564 1.00 96.94 231 ILE A CA 1
ATOM 1830 C C . ILE A 1 231 ? 6.114 -1.443 -14.509 1.00 96.94 231 ILE A C 1
ATOM 1832 O O . ILE A 1 231 ? 5.685 -1.724 -13.393 1.00 96.94 231 ILE A O 1
ATOM 1836 N N . LEU A 1 232 ? 6.439 -0.199 -14.861 1.00 95.81 232 LEU A N 1
ATOM 1837 C CA . LEU A 1 232 ? 6.114 0.965 -14.035 1.00 95.81 232 LEU A CA 1
ATOM 1838 C C . LEU A 1 232 ? 4.607 1.239 -14.152 1.00 95.81 232 LEU A C 1
ATOM 1840 O O . LEU A 1 232 ? 4.126 1.548 -15.242 1.00 95.81 232 LEU A O 1
ATOM 1844 N N . ILE A 1 233 ? 3.866 1.100 -13.052 1.00 94.31 233 ILE A N 1
ATOM 1845 C CA . ILE A 1 233 ? 2.402 1.268 -13.019 1.00 94.31 233 ILE A CA 1
ATOM 1846 C C . ILE A 1 233 ? 1.956 2.581 -12.370 1.00 94.31 233 ILE A C 1
ATOM 1848 O O . ILE A 1 233 ? 0.821 3.009 -12.578 1.00 94.31 233 ILE A O 1
ATOM 1852 N N . ASN A 1 234 ? 2.834 3.223 -11.598 1.00 92.69 234 ASN A N 1
ATOM 1853 C CA . ASN A 1 234 ? 2.598 4.524 -10.984 1.00 92.69 234 ASN A CA 1
ATOM 1854 C C . ASN A 1 234 ? 3.934 5.245 -10.753 1.00 92.69 234 ASN A C 1
ATOM 1856 O O . ASN A 1 234 ? 4.948 4.603 -10.478 1.00 92.69 234 ASN A O 1
ATOM 1860 N N . SER A 1 235 ? 3.913 6.570 -10.837 1.00 92.62 235 SER A N 1
ATOM 1861 C CA . SER A 1 235 ? 5.014 7.454 -10.459 1.00 92.62 235 SER A CA 1
ATOM 1862 C C . SER A 1 235 ? 4.450 8.728 -9.842 1.00 92.62 235 SER A C 1
ATOM 1864 O O . SER A 1 235 ? 3.388 9.195 -10.264 1.00 92.62 235 SER A O 1
ATOM 1866 N N . SER A 1 236 ? 5.165 9.296 -8.878 1.00 89.44 236 SER A N 1
ATOM 1867 C CA . SER A 1 236 ? 4.822 10.548 -8.211 1.00 89.44 236 SER A CA 1
ATOM 1868 C C . SER A 1 236 ? 6.064 11.411 -7.993 1.00 89.44 236 SER A C 1
ATOM 1870 O O . SER A 1 236 ? 7.160 10.912 -7.730 1.00 89.44 236 SER A O 1
ATOM 1872 N N . SER A 1 237 ? 5.881 12.722 -8.095 1.00 88.06 237 SER A N 1
ATOM 1873 C CA . SER A 1 237 ? 6.880 13.735 -7.766 1.00 88.06 237 SER A CA 1
ATOM 1874 C C . SER A 1 237 ? 6.179 14.966 -7.188 1.00 88.06 237 SER A C 1
ATOM 1876 O O . SER A 1 237 ? 4.987 15.159 -7.449 1.00 88.06 237 SER A O 1
ATOM 1878 N N . PRO A 1 238 ? 6.878 15.815 -6.420 1.00 82.94 238 PRO A N 1
ATOM 1879 C CA . PRO A 1 238 ? 6.365 17.130 -6.066 1.00 82.94 238 PRO A CA 1
ATOM 1880 C C . PRO A 1 238 ? 6.076 17.943 -7.333 1.00 82.94 238 PRO A C 1
ATOM 1882 O O . PRO A 1 238 ? 6.747 17.756 -8.353 1.00 82.94 238 PRO A O 1
ATOM 1885 N N . ALA A 1 239 ? 5.068 18.810 -7.246 1.00 64.06 239 ALA A N 1
ATOM 1886 C CA . ALA A 1 239 ? 4.715 19.767 -8.292 1.00 64.06 239 ALA A CA 1
ATOM 1887 C C . ALA A 1 239 ? 5.651 20.984 -8.295 1.00 64.06 239 ALA A C 1
ATOM 1889 O O . ALA A 1 239 ? 6.113 21.370 -7.195 1.00 64.06 239 ALA A O 1
#

Foldseek 3Di:
DDDDDDDDDDDPDDDPPDPPPPPPPPPPPQPPLPDQDCVFLDDDADQDDDLQKWKWKWFWFFDDPPVDPDFTSFIFTAPGWFALDWDDAQAWKWKAWLDPQDGITTWGWHDKDWDPVDPPDIIIGTGTDTDSHCSLGPDAADPVDDNRGRTMIMIIPPHADQKDKLHPDADDPLLDDPPDHPQFFSTFIDRNPPSGGQKTKGKAAPPPRGHPPPHPWIKIWIWGQDPNDIDTSGIDTDD

Secondary structure (DSSP, 8-state):
----------------------------------S---GGGS---BS---TT-EEEEEEEEEEEPTT-SS-EEEEEEEEEEEESS---TTPEEEEEESSTTS--EEEEEEEEEEEEEETTEEEEEEEEPPP--HHHHH----TTS-SSS--EEEEEES-BTT-EE-TT----GGGS-TT--GGGEEEEEESSSSSS-SEEEEEEETTT--BGGG-SSEEEEEEEEETTEEEEEEEE---

Sequence (239 aa):
MKQLIPFLVLLFLISCENTKKEASNRKLETETIKTIDTTQTNFAATNTWNASTTIGEATVLRTKETDSSTTWTQIQAVNVFGFKKDVPLGDIVQVIPLSKKLPILGLKVTKTTKRDDFEDDIWYEVHLEAVKNKAYATFVGSKKRSDEYPIDLLVVYPAVENCILLENKPFKTDDLPKNITNEIIKGALDFDNDGLPDAIVCEFCCENRMSADECEYFCGETYLNVDGKWILINSSSPA

pLDDT: mean 83.93, std 20.22, range [29.27, 98.31]